Protein AF-K1ZHM3-F1 (afdb_monomer_lite)

Sequence (230 aa):
MSERCNAAKKLFGLLQALSQEYNALHQASPEITLITHSHGGNVVLHMADHSIDPAPSIKRVILLACPVQERTQSYTQSPLFEKMYSLHSHHDQFQIMDQGSLQIPRTIIDTWKKNKKINISELIEALKTVSWKFGSGRHFGTQRNLIQATLDWAIPPLHKPEEVDRGLFIELALYKATHPFSYHKRGLLHTEFTTPSFFEQIPSIIQSLDEKWAITGRISHCITLSIAGS

Foldseek 3Di:
DDPLLVLLLVVQVVLVVVQVVCCVVPVDGDAAEAEDAECRVSSVLSVLVVDDPVGRQHAEYEYAQYAFEPVSLCSCQRPSHQAYEAEHAPLAPSSQQPHPDNDLPVVQVVCCVVPVDHPLVVSLVSVVVDPRPPDDTRDRDQDLRYAYAHEKAQAPAPQDPVLDDPVNVSSVSVSCSVCVPPPGIGGDYRSNCVGPQNVVCVVVVVVVSVVVCVVVVSPDDYHYDHDYHD

pLDDT: mean 82.31, std 14.59, range [40.59, 98.31]

Structure (mmCIF, N/CA/C/O backbone):
data_AF-K1ZHM3-F1
#
_entry.id   AF-K1ZHM3-F1
#
loop_
_atom_site.group_PDB
_atom_site.id
_atom_site.type_symbol
_atom_site.label_atom_id
_atom_site.label_alt_id
_atom_site.label_comp_id
_atom_site.label_asym_id
_atom_site.label_entity_id
_atom_site.label_seq_id
_atom_site.pdbx_PDB_ins_code
_atom_site.Cartn_x
_atom_site.Cartn_y
_atom_site.Cartn_z
_atom_site.occupancy
_atom_site.B_iso_or_equiv
_atom_site.auth_seq_id
_atom_site.auth_comp_id
_atom_site.auth_asym_id
_atom_site.auth_atom_id
_atom_site.pdbx_PDB_model_num
ATOM 1 N N . MET A 1 1 ? 20.144 1.002 14.419 1.00 57.69 1 MET A N 1
ATOM 2 C CA . MET A 1 1 ? 18.702 1.100 14.097 1.00 57.69 1 MET A CA 1
ATOM 3 C C . MET A 1 1 ? 18.569 1.724 12.712 1.00 57.69 1 MET A C 1
ATOM 5 O O . MET A 1 1 ? 19.168 2.766 12.491 1.00 57.69 1 MET A O 1
ATOM 9 N N . SER A 1 2 ? 17.916 1.058 11.751 1.00 85.50 2 SER A N 1
ATOM 10 C CA . SER A 1 2 ? 17.810 1.550 10.360 1.00 85.50 2 SER A CA 1
ATOM 11 C C . SER A 1 2 ? 16.957 2.823 10.265 1.00 85.50 2 SER A C 1
ATOM 13 O O . SER A 1 2 ? 15.988 2.932 11.013 1.00 85.50 2 SER A O 1
ATOM 15 N N . GLU A 1 3 ? 17.213 3.711 9.296 1.00 88.81 3 GLU A N 1
ATOM 16 C CA . GLU A 1 3 ? 16.401 4.924 9.050 1.00 88.81 3 GLU A CA 1
ATOM 17 C C . GLU A 1 3 ? 14.892 4.636 8.973 1.00 88.81 3 GLU A C 1
ATOM 19 O O . GLU A 1 3 ? 14.098 5.343 9.588 1.00 88.81 3 GLU A O 1
ATOM 24 N N . ARG A 1 4 ? 14.498 3.528 8.324 1.00 89.00 4 ARG A N 1
ATOM 25 C CA . ARG A 1 4 ? 13.095 3.073 8.232 1.00 89.00 4 ARG A CA 1
ATOM 26 C C . ARG A 1 4 ? 12.446 2.819 9.600 1.00 89.00 4 ARG A C 1
ATOM 28 O O . ARG A 1 4 ? 11.279 3.126 9.788 1.00 89.00 4 ARG A O 1
ATOM 35 N N . CYS A 1 5 ? 13.209 2.307 10.565 1.00 91.88 5 CYS A N 1
ATOM 36 C CA . CYS A 1 5 ? 12.733 2.033 11.925 1.00 91.88 5 CYS A CA 1
ATOM 37 C C . CYS A 1 5 ? 12.574 3.337 12.725 1.00 91.88 5 CYS A C 1
ATOM 39 O O . CYS A 1 5 ? 11.566 3.538 13.394 1.00 91.88 5 CYS A O 1
ATOM 41 N N . ASN A 1 6 ? 13.498 4.292 12.568 1.00 94.12 6 ASN A N 1
ATOM 42 C CA . ASN A 1 6 ? 13.341 5.624 13.164 1.00 94.12 6 ASN A CA 1
ATOM 43 C C . ASN A 1 6 ? 12.129 6.371 12.580 1.00 94.12 6 ASN A C 1
ATOM 45 O O . ASN A 1 6 ? 11.370 6.992 13.325 1.00 94.12 6 ASN A O 1
ATOM 49 N N . ALA A 1 7 ? 11.925 6.284 11.261 1.00 95.44 7 ALA A N 1
ATOM 50 C CA . ALA A 1 7 ? 10.751 6.840 10.595 1.00 95.44 7 ALA A CA 1
ATOM 51 C C . ALA A 1 7 ? 9.454 6.187 11.098 1.00 95.44 7 ALA A C 1
ATOM 53 O O . ALA A 1 7 ? 8.492 6.898 11.373 1.00 95.44 7 ALA A O 1
ATOM 54 N N . ALA A 1 8 ? 9.455 4.866 11.299 1.00 96.38 8 ALA A N 1
ATOM 55 C CA . ALA A 1 8 ? 8.315 4.125 11.830 1.00 96.38 8 ALA A CA 1
ATOM 56 C C . ALA A 1 8 ? 7.962 4.560 13.256 1.00 96.38 8 ALA A C 1
ATOM 58 O O . ALA A 1 8 ? 6.808 4.874 13.533 1.00 96.38 8 ALA A O 1
ATOM 59 N N . LYS A 1 9 ? 8.963 4.669 14.141 1.00 96.12 9 LYS A N 1
ATOM 60 C CA . LYS A 1 9 ? 8.779 5.176 15.508 1.00 96.12 9 LYS A CA 1
ATOM 61 C C . LYS A 1 9 ? 8.173 6.580 15.512 1.00 96.12 9 LYS A C 1
ATOM 63 O O . LYS A 1 9 ? 7.250 6.852 16.276 1.00 96.12 9 LYS A O 1
ATOM 68 N N . LYS A 1 10 ? 8.679 7.468 14.649 1.00 96.62 10 LYS A N 1
ATOM 69 C CA . LYS A 1 10 ? 8.160 8.835 14.515 1.00 96.62 10 LYS A CA 1
ATOM 70 C C . LYS A 1 10 ? 6.715 8.839 14.008 1.00 96.62 10 LYS A C 1
ATOM 72 O O . LYS A 1 10 ? 5.883 9.523 14.592 1.00 96.62 10 LYS A O 1
ATOM 77 N N . LEU A 1 11 ? 6.419 8.076 12.955 1.00 96.44 11 LEU A N 1
ATOM 78 C CA . LEU A 1 11 ? 5.074 7.966 12.387 1.00 96.44 11 LEU A CA 1
ATOM 79 C C . LEU A 1 11 ? 4.074 7.427 13.417 1.00 96.44 11 LEU A C 1
ATOM 81 O O . LEU A 1 11 ? 3.004 8.004 13.576 1.00 96.44 11 LEU A O 1
ATOM 85 N N . PHE A 1 12 ? 4.446 6.379 14.156 1.00 96.81 12 PHE A N 1
ATOM 86 C CA . PHE A 1 12 ? 3.613 5.810 15.215 1.00 96.81 12 PHE A CA 1
ATOM 87 C C . PHE A 1 12 ? 3.281 6.841 16.300 1.00 96.81 12 PHE A C 1
ATOM 89 O O . PHE A 1 12 ? 2.111 7.024 16.624 1.00 96.81 12 PHE A O 1
ATOM 96 N N . GLY A 1 13 ? 4.284 7.568 16.808 1.00 95.50 13 GLY A N 1
ATOM 97 C CA . GLY A 1 13 ? 4.062 8.607 17.820 1.00 95.50 13 GLY A CA 1
ATOM 98 C C . GLY A 1 13 ? 3.152 9.740 17.330 1.00 95.50 13 GLY A C 1
ATOM 99 O O . GLY A 1 13 ? 2.278 10.187 18.067 1.00 95.50 13 GLY A O 1
ATOM 100 N N . LEU A 1 14 ? 3.307 10.166 16.071 1.00 96.06 14 LEU A N 1
ATOM 101 C CA . LEU A 1 14 ? 2.440 11.185 15.469 1.00 96.06 14 LEU A CA 1
ATOM 102 C C . LEU A 1 14 ? 0.995 10.694 15.306 1.00 96.06 14 LEU A C 1
ATOM 104 O O . LEU A 1 14 ? 0.068 11.437 15.610 1.00 96.06 14 LEU A O 1
ATOM 108 N N . LEU A 1 15 ? 0.793 9.448 14.867 1.00 96.44 15 LEU A N 1
ATOM 109 C CA . LEU A 1 15 ? -0.545 8.861 14.738 1.00 96.44 15 LEU A CA 1
ATOM 110 C C . LEU A 1 15 ? -1.228 8.688 16.094 1.00 96.44 15 LEU A C 1
ATOM 112 O O . LEU A 1 15 ? -2.429 8.927 16.205 1.00 96.44 15 LEU A O 1
ATOM 116 N N . GLN A 1 16 ? -0.476 8.301 17.124 1.00 95.19 16 GLN A N 1
ATOM 117 C CA . GLN A 1 16 ? -0.996 8.192 18.482 1.00 95.19 16 GLN A CA 1
ATOM 118 C C . GLN A 1 16 ? -1.451 9.561 19.005 1.00 95.19 16 GLN A C 1
ATOM 120 O O . GLN A 1 16 ? -2.584 9.680 19.467 1.00 95.19 16 GLN A O 1
ATOM 125 N N . ALA A 1 17 ? -0.616 10.596 18.859 1.00 95.31 17 ALA A N 1
ATOM 126 C CA . ALA A 1 17 ? -0.963 11.960 19.256 1.00 95.31 17 ALA A CA 1
ATOM 127 C C . ALA A 1 17 ? -2.208 12.474 18.511 1.00 95.31 17 ALA A C 1
ATOM 129 O O . ALA A 1 17 ? -3.149 12.953 19.139 1.00 95.31 17 ALA A O 1
ATOM 130 N N . LEU A 1 18 ? -2.261 12.287 17.187 1.00 95.75 18 LEU A N 1
ATOM 131 C CA . LEU A 1 18 ? -3.409 12.683 16.369 1.00 95.75 18 LEU A CA 1
ATOM 132 C C . LEU A 1 18 ? -4.692 11.935 16.766 1.00 95.75 18 LEU A C 1
ATOM 134 O O . LEU A 1 18 ? -5.770 12.522 16.805 1.00 95.75 18 LEU A O 1
ATOM 138 N N . SER A 1 19 ? -4.588 10.643 17.092 1.00 95.56 19 SER A N 1
ATOM 139 C CA . SER A 1 19 ? -5.738 9.841 17.533 1.00 95.56 19 SER A CA 1
ATOM 140 C C . SER A 1 19 ? -6.292 10.326 18.869 1.00 95.56 19 SER A C 1
ATOM 142 O O . SER A 1 19 ? -7.507 10.362 19.057 1.00 95.56 19 SER A O 1
ATOM 144 N N . GLN A 1 20 ? -5.407 10.709 19.793 1.00 94.81 20 GLN A N 1
ATOM 145 C CA . GLN A 1 20 ? -5.787 11.266 21.090 1.00 94.81 20 GLN A CA 1
ATOM 146 C C . GLN A 1 20 ? -6.477 12.623 20.933 1.00 94.81 20 GLN A C 1
ATOM 148 O O . GLN A 1 20 ? -7.517 12.845 21.550 1.00 94.81 20 GLN A O 1
ATOM 153 N N . GLU A 1 21 ? -5.940 13.498 20.079 1.00 96.06 21 GLU A N 1
ATOM 154 C CA . GLU A 1 21 ? -6.543 14.796 19.763 1.00 96.06 21 GLU A CA 1
ATOM 155 C C . GLU A 1 21 ? -7.940 14.630 19.149 1.00 96.06 21 GLU A C 1
ATOM 157 O O . GLU A 1 21 ? -8.905 15.231 19.624 1.00 96.06 21 GLU A O 1
ATOM 162 N N . TYR A 1 22 ? -8.073 13.744 18.157 1.00 96.56 22 TYR A N 1
ATOM 163 C CA . TYR A 1 22 ? -9.358 13.435 17.532 1.00 96.56 22 TYR A CA 1
ATOM 164 C C . TYR A 1 22 ? -10.377 12.913 18.554 1.00 96.56 22 TYR A C 1
ATOM 166 O O . TYR A 1 22 ? -11.518 13.374 18.587 1.00 96.56 22 TYR A O 1
ATOM 174 N N . ASN A 1 23 ? -9.963 11.992 19.431 1.00 95.62 23 ASN A N 1
ATOM 175 C CA . ASN A 1 23 ? -10.836 11.445 20.466 1.00 95.62 23 ASN A CA 1
ATOM 176 C C . ASN A 1 23 ? -11.262 12.503 21.492 1.00 95.62 23 ASN A C 1
ATOM 178 O O . ASN A 1 23 ? -12.417 12.511 21.906 1.00 95.62 23 ASN A O 1
ATOM 182 N N . ALA A 1 24 ? -10.373 13.421 21.876 1.00 96.44 24 ALA A N 1
ATOM 183 C CA . ALA A 1 24 ? -10.725 14.519 22.773 1.00 96.44 24 ALA A CA 1
ATOM 184 C C . ALA A 1 24 ? -11.782 15.451 22.152 1.00 96.44 24 ALA A C 1
ATOM 186 O O . ALA A 1 24 ? -12.713 15.871 22.842 1.00 96.44 24 ALA A O 1
ATOM 187 N N . LEU A 1 25 ? -11.663 15.735 20.849 1.00 97.81 25 LEU A N 1
ATOM 188 C CA . LEU A 1 25 ? -12.563 16.636 20.129 1.00 97.81 25 LEU A CA 1
ATOM 189 C C . LEU A 1 25 ? -13.923 16.000 19.808 1.00 97.81 25 LEU A C 1
ATOM 191 O O . LEU A 1 25 ? -14.956 16.656 19.932 1.00 97.81 25 LEU A O 1
ATOM 195 N N . HIS A 1 26 ? -13.930 14.733 19.395 1.00 97.06 26 HIS A N 1
ATOM 196 C CA . HIS A 1 26 ? -15.121 14.061 18.867 1.00 97.06 26 HIS A CA 1
ATOM 197 C C . HIS A 1 26 ? -15.723 13.011 19.808 1.00 97.06 26 HIS A C 1
ATOM 199 O O . HIS A 1 26 ? -16.776 12.464 19.491 1.00 97.06 26 HIS A O 1
ATOM 205 N N . GLN A 1 27 ? -15.081 12.724 20.948 1.00 96.88 27 GLN A N 1
ATOM 206 C CA . GLN A 1 27 ? -15.477 11.664 21.892 1.00 96.88 27 GLN A CA 1
ATOM 207 C C . GLN A 1 27 ? -15.608 10.285 21.216 1.00 96.88 27 GLN A C 1
ATOM 209 O O . GLN A 1 27 ? -16.422 9.450 21.609 1.00 96.88 27 GLN A O 1
ATOM 214 N N . ALA A 1 28 ? -14.811 10.061 20.170 1.00 94.38 28 ALA A N 1
ATOM 215 C CA . ALA A 1 28 ? -14.789 8.841 19.380 1.00 94.38 28 ALA A CA 1
ATOM 216 C C . ALA A 1 28 ? -13.364 8.542 18.906 1.00 94.38 28 ALA A C 1
ATOM 218 O O . ALA A 1 28 ? -12.627 9.443 18.505 1.00 94.38 28 ALA A O 1
ATOM 219 N N . SER A 1 29 ? -12.980 7.266 18.909 1.00 92.06 29 SER A N 1
ATOM 220 C CA . SER A 1 29 ? -11.693 6.834 18.357 1.00 92.06 29 SER A CA 1
ATOM 221 C C . SER A 1 29 ? -11.748 6.803 16.825 1.00 92.06 29 SER A C 1
ATOM 223 O O . SER A 1 29 ? -12.711 6.265 16.276 1.00 92.06 29 SER A O 1
ATOM 225 N N . PRO A 1 30 ? -10.743 7.347 16.116 1.00 95.38 30 PRO A N 1
ATOM 226 C CA . PRO A 1 30 ? -10.750 7.348 14.658 1.00 95.38 30 PRO A CA 1
ATOM 227 C C . PRO A 1 30 ? -10.463 5.950 14.094 1.00 95.38 30 PRO A C 1
ATOM 229 O O . PRO A 1 30 ? -9.585 5.239 14.584 1.00 95.38 30 PRO A O 1
ATOM 232 N N . GLU A 1 31 ? -11.143 5.582 13.006 1.00 93.94 31 GLU A N 1
ATOM 233 C CA . GLU A 1 31 ? -10.778 4.412 12.202 1.00 93.94 31 GLU A CA 1
ATOM 234 C C . GLU A 1 31 ? -9.701 4.792 11.177 1.00 93.94 31 GLU A C 1
ATOM 236 O O . GLU A 1 31 ? -9.982 5.414 10.150 1.00 93.94 31 GLU A O 1
ATOM 241 N N . ILE A 1 32 ? -8.447 4.418 11.434 1.00 96.88 32 ILE A N 1
ATOM 242 C CA . ILE A 1 32 ? -7.331 4.839 10.580 1.00 96.88 32 ILE A CA 1
ATOM 243 C C . ILE A 1 32 ? -7.146 3.866 9.411 1.00 96.88 32 ILE A C 1
ATOM 245 O O . ILE A 1 32 ? -6.990 2.658 9.596 1.00 96.88 32 ILE A O 1
ATOM 249 N N . THR A 1 33 ? -7.103 4.410 8.193 1.00 97.69 33 THR A N 1
ATOM 250 C CA . THR A 1 33 ? -6.626 3.704 6.995 1.00 97.69 33 THR A CA 1
ATOM 251 C C . THR A 1 33 ? -5.286 4.289 6.568 1.00 97.69 33 THR A C 1
ATOM 253 O O . THR A 1 33 ? -5.203 5.467 6.231 1.00 97.69 33 THR A O 1
ATOM 256 N N . LEU A 1 34 ? -4.238 3.467 6.563 1.00 97.88 34 LEU A N 1
ATOM 257 C CA . LEU A 1 34 ? -2.929 3.847 6.040 1.00 97.88 34 LEU A CA 1
ATOM 258 C C . LEU A 1 34 ? -2.801 3.386 4.593 1.00 97.88 34 LEU A C 1
ATOM 260 O O . LEU A 1 34 ? -2.984 2.207 4.300 1.00 97.88 34 LEU A O 1
ATOM 264 N N . ILE A 1 35 ? -2.438 4.301 3.700 1.00 97.75 35 ILE A N 1
ATOM 265 C CA . ILE A 1 35 ? -2.081 3.987 2.316 1.00 97.75 35 ILE A CA 1
ATOM 266 C C . ILE A 1 35 ? -0.614 4.330 2.141 1.00 97.75 35 ILE A C 1
ATOM 268 O O . ILE A 1 35 ? -0.155 5.392 2.560 1.00 97.75 35 ILE A O 1
ATOM 272 N N . THR A 1 36 ? 0.143 3.410 1.568 1.00 96.88 36 THR A N 1
ATOM 273 C CA . THR A 1 36 ? 1.582 3.574 1.439 1.00 96.88 36 THR A CA 1
ATOM 274 C C . THR A 1 36 ? 2.081 2.943 0.160 1.00 96.88 36 THR A C 1
ATOM 276 O O . THR A 1 36 ? 1.504 1.975 -0.329 1.00 96.88 36 THR A O 1
ATOM 279 N N . HIS A 1 37 ? 3.153 3.504 -0.383 1.00 95.44 37 HIS A N 1
ATOM 280 C CA . HIS A 1 37 ? 3.726 3.090 -1.651 1.00 95.44 37 HIS A CA 1
ATOM 281 C C . HIS A 1 37 ? 5.194 2.711 -1.481 1.00 95.44 37 HIS A C 1
ATOM 283 O O . HIS A 1 37 ? 5.917 3.331 -0.691 1.00 95.44 37 HIS A O 1
ATOM 289 N N . SER A 1 38 ? 5.636 1.691 -2.220 1.00 91.81 38 SER A N 1
ATOM 290 C CA . SER A 1 38 ? 7.049 1.316 -2.308 1.00 91.81 38 SER A CA 1
ATOM 291 C C . SER A 1 38 ? 7.673 1.080 -0.920 1.00 91.81 38 SER A C 1
ATOM 293 O O . SER A 1 38 ? 7.099 0.386 -0.076 1.00 91.81 38 SER A O 1
ATOM 295 N N . HIS A 1 39 ? 8.840 1.662 -0.629 1.00 90.06 39 HIS A N 1
ATOM 296 C CA . HIS A 1 39 ? 9.511 1.525 0.669 1.00 90.06 39 HIS A CA 1
ATOM 297 C C . HIS A 1 39 ? 8.717 2.076 1.859 1.00 90.06 39 HIS A C 1
ATOM 299 O O . HIS A 1 39 ? 9.010 1.695 2.996 1.00 90.06 39 HIS A O 1
ATOM 305 N N . GLY A 1 40 ? 7.733 2.952 1.627 1.00 93.56 40 GLY A N 1
ATOM 306 C CA . GLY A 1 40 ? 6.861 3.455 2.684 1.00 93.56 40 GLY A CA 1
ATOM 307 C C . GLY A 1 40 ? 6.141 2.319 3.413 1.00 93.56 40 GLY A C 1
ATOM 308 O O . GLY A 1 40 ? 5.967 2.385 4.630 1.00 93.56 40 GLY A O 1
ATOM 309 N N . GLY A 1 41 ? 5.825 1.225 2.711 1.00 95.12 41 GLY A N 1
ATOM 310 C CA . GLY A 1 41 ? 5.192 0.065 3.329 1.00 95.12 41 GLY A CA 1
ATOM 311 C C . GLY A 1 41 ? 6.064 -0.598 4.383 1.00 95.12 41 GLY A C 1
ATOM 312 O O . GLY A 1 41 ? 5.567 -0.968 5.441 1.00 95.12 41 GLY A O 1
ATOM 313 N N . ASN A 1 42 ? 7.382 -0.633 4.183 1.00 93.50 42 ASN A N 1
ATOM 314 C CA . ASN A 1 42 ? 8.298 -1.137 5.205 1.00 93.50 42 ASN A CA 1
ATOM 315 C C . ASN A 1 42 ? 8.375 -0.208 6.427 1.00 93.50 42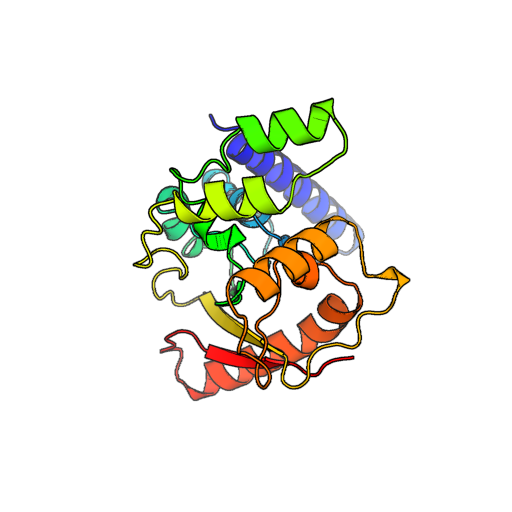 ASN A C 1
ATOM 317 O O . ASN A 1 42 ? 8.556 -0.693 7.540 1.00 93.50 42 ASN A O 1
ATOM 321 N N . VAL A 1 43 ? 8.196 1.107 6.255 1.00 95.69 43 VAL A N 1
ATOM 322 C CA . VAL A 1 43 ? 8.073 2.043 7.389 1.00 95.69 43 VAL A CA 1
ATOM 323 C C . VAL A 1 43 ? 6.810 1.739 8.194 1.00 95.69 43 VAL A C 1
ATOM 325 O O . VAL A 1 43 ? 6.888 1.636 9.414 1.00 95.69 43 VAL A O 1
ATOM 328 N N . VAL A 1 44 ? 5.670 1.535 7.525 1.00 97.38 44 VAL A N 1
ATOM 329 C CA . VAL A 1 44 ? 4.412 1.171 8.195 1.00 97.38 44 VAL A CA 1
ATOM 330 C C . VAL A 1 44 ? 4.547 -0.166 8.920 1.00 97.38 44 VAL A C 1
ATOM 332 O O . VAL A 1 44 ? 4.231 -0.240 10.099 1.00 97.38 44 VAL A O 1
ATOM 335 N N . LEU A 1 45 ? 5.088 -1.199 8.269 1.00 96.38 45 LEU A N 1
ATOM 336 C CA . LEU A 1 45 ? 5.284 -2.515 8.887 1.00 96.38 45 LEU A CA 1
ATOM 337 C C . LEU A 1 45 ? 6.162 -2.439 10.146 1.00 96.38 45 LEU A C 1
ATOM 339 O O . LEU A 1 45 ? 5.836 -3.060 11.153 1.00 96.38 45 LEU A O 1
ATOM 343 N N . HIS A 1 46 ? 7.216 -1.617 10.140 1.00 96.31 46 HIS A N 1
ATOM 344 C CA . HIS A 1 46 ? 8.061 -1.395 11.319 1.00 96.31 46 HIS A CA 1
ATOM 345 C C . HIS A 1 46 ? 7.363 -0.698 12.490 1.00 96.31 46 HIS A C 1
ATOM 347 O O . HIS A 1 46 ? 7.896 -0.711 13.596 1.00 96.31 46 HIS A O 1
ATOM 353 N N . MET A 1 47 ? 6.178 -0.110 12.306 1.00 96.50 47 MET A N 1
ATOM 354 C CA . MET A 1 47 ? 5.412 0.414 13.441 1.00 96.50 47 MET A CA 1
ATOM 355 C C . MET A 1 47 ? 5.012 -0.700 14.417 1.00 96.50 47 MET A C 1
ATOM 357 O O . MET A 1 47 ? 4.840 -0.424 15.601 1.00 96.50 47 MET A O 1
ATOM 361 N N . ALA A 1 48 ? 4.924 -1.952 13.950 1.00 95.19 48 ALA A N 1
ATOM 362 C CA . ALA A 1 48 ? 4.664 -3.109 14.801 1.00 95.19 48 ALA A CA 1
ATOM 363 C C . ALA A 1 48 ? 5.739 -3.317 15.886 1.00 95.19 48 ALA A C 1
ATOM 365 O O . ALA A 1 48 ? 5.405 -3.776 16.970 1.00 95.19 48 ALA A O 1
ATOM 366 N N . ASP A 1 49 ? 6.997 -2.921 15.647 1.00 94.25 49 ASP A N 1
ATOM 367 C CA . ASP A 1 49 ? 8.072 -2.978 16.659 1.00 94.25 49 ASP A CA 1
ATOM 368 C C . ASP A 1 49 ? 7.894 -1.935 17.781 1.00 94.25 49 ASP A C 1
ATOM 370 O O . ASP A 1 49 ? 8.634 -1.919 18.767 1.00 94.25 49 ASP A O 1
ATOM 374 N N . HIS A 1 50 ? 6.968 -0.995 17.599 1.00 92.19 50 HIS A N 1
ATOM 375 C CA . HIS A 1 50 ? 6.781 0.169 18.459 1.00 92.19 50 HIS A CA 1
ATOM 376 C C . HIS A 1 50 ? 5.363 0.269 19.019 1.00 92.19 50 HIS A C 1
ATOM 378 O O . HIS A 1 50 ? 5.045 1.270 19.660 1.00 92.19 50 HIS A O 1
ATOM 384 N N . SER A 1 51 ? 4.519 -0.743 18.797 1.00 84.69 51 SER A N 1
ATOM 385 C CA . SER A 1 51 ? 3.168 -0.766 19.345 1.00 84.69 51 SER A CA 1
ATOM 386 C C . SER A 1 51 ? 3.226 -0.821 20.871 1.00 84.69 51 SER A C 1
ATOM 388 O O . SER A 1 51 ? 3.611 -1.837 21.450 1.00 84.69 51 SER A O 1
ATOM 390 N N . ILE A 1 52 ? 2.842 0.283 21.505 1.00 86.50 52 ILE A N 1
ATOM 391 C CA . ILE A 1 52 ? 2.625 0.401 22.948 1.00 86.50 52 ILE A CA 1
ATOM 392 C C . ILE A 1 52 ? 1.137 0.627 23.211 1.00 86.50 52 ILE A C 1
ATOM 394 O O . ILE A 1 52 ? 0.461 1.257 22.399 1.00 86.50 52 ILE A O 1
ATOM 398 N N . ASP A 1 53 ? 0.635 0.113 24.328 1.00 82.06 53 ASP A N 1
ATOM 399 C CA . ASP A 1 53 ? -0.755 0.285 24.764 1.00 82.06 53 ASP A CA 1
ATOM 400 C C . ASP A 1 53 ? -0.923 1.655 25.467 1.00 82.06 53 ASP A C 1
ATOM 402 O O . ASP A 1 53 ? -0.102 1.972 26.336 1.00 82.06 53 ASP A O 1
ATOM 406 N N . PRO A 1 54 ? -1.919 2.499 25.114 1.00 81.88 54 PRO A N 1
ATOM 407 C CA . PRO A 1 54 ? -2.910 2.330 24.046 1.00 81.88 54 PRO A CA 1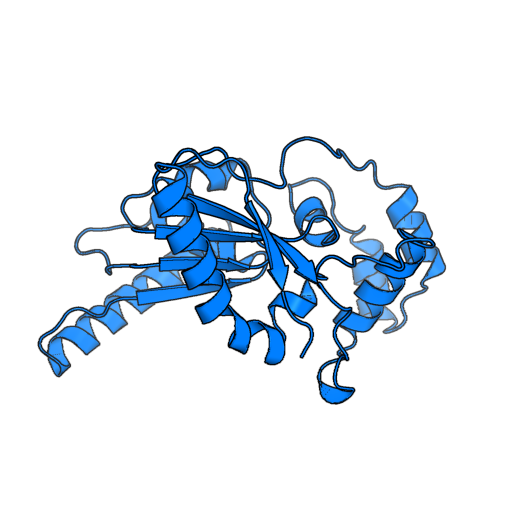
ATOM 408 C C . PRO A 1 54 ? -2.360 2.634 22.654 1.00 81.88 54 PRO A C 1
ATOM 410 O O . PRO A 1 54 ? -1.882 3.738 22.374 1.00 81.88 54 PRO A O 1
ATOM 413 N N . ALA A 1 55 ? -2.485 1.656 21.757 1.00 86.31 55 ALA A N 1
ATOM 414 C CA . ALA A 1 55 ? -2.107 1.804 20.359 1.00 86.31 55 ALA A CA 1
ATOM 415 C C . ALA A 1 55 ? -3.246 2.460 19.556 1.00 86.31 55 ALA A C 1
ATOM 417 O O . ALA A 1 55 ? -4.420 2.205 19.838 1.00 86.31 55 ALA A O 1
ATOM 418 N N . PRO A 1 56 ? -2.935 3.277 18.533 1.00 90.06 56 PRO A N 1
ATOM 419 C CA . PRO A 1 56 ? -3.954 3.757 17.608 1.00 90.06 56 PRO A CA 1
ATOM 420 C C . PRO A 1 56 ? -4.599 2.577 16.862 1.00 90.06 56 PRO A C 1
ATOM 422 O O . PRO A 1 56 ? -3.906 1.648 16.443 1.00 90.06 56 PRO A O 1
ATOM 425 N N . SER A 1 57 ? -5.920 2.625 16.670 1.00 89.50 57 SER A N 1
ATOM 426 C CA . SER A 1 57 ? -6.653 1.593 15.929 1.00 89.50 57 SER A CA 1
ATOM 427 C C . SER A 1 57 ? -6.437 1.757 14.422 1.00 89.50 57 SER A C 1
ATOM 429 O O . SER A 1 57 ? -7.014 2.642 13.782 1.00 89.50 57 SER A O 1
ATOM 431 N N . ILE A 1 58 ? -5.575 0.919 13.839 1.00 96.88 58 ILE A N 1
ATOM 432 C CA . ILE A 1 58 ? -5.325 0.903 12.393 1.00 96.88 58 ILE A CA 1
ATOM 433 C C . ILE A 1 58 ? -6.220 -0.157 11.758 1.00 96.88 58 ILE A C 1
ATOM 435 O O . ILE A 1 58 ? -5.893 -1.345 11.690 1.00 96.88 58 ILE A O 1
ATOM 439 N N . LYS A 1 59 ? -7.365 0.312 11.261 1.00 97.56 59 LYS A N 1
ATOM 440 C CA . LYS A 1 59 ? -8.401 -0.516 10.645 1.00 97.56 59 LYS A CA 1
ATOM 441 C C . LYS A 1 59 ? -7.908 -1.186 9.369 1.00 97.56 59 LYS A C 1
ATOM 443 O O . LYS A 1 59 ? -8.211 -2.351 9.116 1.00 97.56 59 LYS A O 1
ATOM 448 N N . ARG A 1 60 ? -7.178 -0.440 8.531 1.00 98.00 60 ARG A N 1
ATOM 449 C CA . ARG A 1 60 ? -6.700 -0.924 7.228 1.00 98.00 60 ARG A CA 1
ATOM 450 C C . ARG A 1 60 ? -5.302 -0.414 6.915 1.00 98.00 60 ARG A C 1
ATOM 452 O O . ARG A 1 60 ? -5.003 0.759 7.123 1.00 98.00 60 ARG A O 1
ATOM 459 N N . VAL A 1 61 ? -4.484 -1.274 6.320 1.00 98.31 61 VAL A N 1
ATOM 460 C CA . VAL A 1 61 ? -3.232 -0.892 5.657 1.00 98.31 61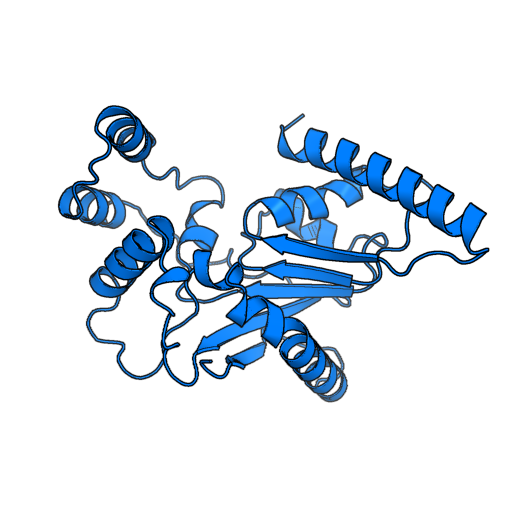 VAL A CA 1
ATOM 461 C C . VAL A 1 61 ? -3.295 -1.319 4.196 1.00 98.31 61 VAL A C 1
ATOM 463 O O . VAL A 1 61 ? -3.518 -2.490 3.904 1.00 98.31 61 VAL A O 1
ATOM 466 N N . ILE A 1 62 ? -3.078 -0.385 3.277 1.00 98.31 62 ILE A N 1
ATOM 467 C CA . ILE A 1 62 ? -3.048 -0.624 1.834 1.00 98.31 62 ILE A CA 1
ATOM 468 C C . ILE A 1 62 ? -1.614 -0.397 1.352 1.00 98.31 62 ILE A C 1
ATOM 470 O O . ILE A 1 62 ? -1.140 0.736 1.262 1.00 98.31 62 ILE A O 1
ATOM 474 N N . LEU A 1 63 ? -0.914 -1.497 1.084 1.00 97.38 63 LEU A N 1
ATOM 475 C CA . LEU A 1 63 ? 0.451 -1.532 0.574 1.00 97.38 63 LEU A CA 1
ATOM 476 C C . LEU A 1 63 ? 0.412 -1.543 -0.958 1.00 97.38 63 LEU A C 1
ATOM 478 O O . LEU A 1 63 ? 0.070 -2.558 -1.563 1.00 97.38 63 LEU A O 1
ATOM 482 N N . LEU A 1 64 ? 0.782 -0.429 -1.577 1.00 96.38 64 LEU A N 1
ATOM 483 C CA . LEU A 1 64 ? 0.842 -0.259 -3.025 1.00 96.38 64 LEU A CA 1
ATOM 484 C C . LEU A 1 64 ? 2.271 -0.470 -3.507 1.00 96.38 64 LEU A C 1
ATOM 486 O O . LEU A 1 64 ? 3.180 0.230 -3.063 1.00 96.38 64 LEU A O 1
ATOM 490 N N . ALA A 1 65 ? 2.493 -1.433 -4.396 1.00 93.81 65 ALA A N 1
ATOM 491 C CA . ALA A 1 65 ? 3.816 -1.702 -4.950 1.00 93.81 65 ALA A CA 1
ATOM 492 C C . ALA A 1 65 ? 4.925 -1.834 -3.875 1.00 93.81 65 ALA A C 1
ATOM 494 O O . ALA A 1 65 ? 6.078 -1.454 -4.081 1.00 93.81 65 ALA A O 1
ATOM 495 N N . CYS A 1 66 ? 4.583 -2.335 -2.683 1.00 92.94 66 CYS A N 1
ATOM 496 C CA . CYS A 1 66 ? 5.538 -2.460 -1.586 1.00 92.94 66 CYS A CA 1
ATOM 497 C C . CYS A 1 66 ? 6.419 -3.696 -1.811 1.00 92.94 66 CYS A C 1
ATOM 499 O O . CYS A 1 66 ? 5.873 -4.783 -2.022 1.00 92.94 66 CYS A O 1
ATOM 501 N N . PRO A 1 67 ? 7.755 -3.584 -1.746 1.00 89.50 67 PRO A N 1
ATOM 502 C CA . PRO A 1 67 ? 8.623 -4.751 -1.745 1.00 89.50 67 PRO A CA 1
ATOM 503 C C . PRO A 1 67 ? 8.462 -5.503 -0.420 1.00 89.50 67 PRO A C 1
ATOM 505 O O . PRO A 1 67 ? 8.543 -4.904 0.660 1.00 89.50 67 PRO A O 1
ATOM 508 N N . VAL A 1 68 ? 8.250 -6.817 -0.495 1.00 86.69 68 VAL A N 1
ATOM 509 C CA . VAL A 1 68 ? 8.264 -7.690 0.686 1.00 86.69 68 VAL A CA 1
ATOM 510 C C . VAL A 1 68 ? 9.710 -7.835 1.137 1.00 86.69 68 VAL A C 1
ATOM 512 O O . VAL A 1 68 ? 10.592 -8.096 0.322 1.00 86.69 68 VAL A O 1
ATOM 515 N N . GLN A 1 69 ? 9.985 -7.664 2.423 1.00 85.50 69 GLN A N 1
ATOM 516 C CA . GLN A 1 69 ? 11.309 -7.927 2.979 1.00 85.50 69 GLN A CA 1
ATOM 517 C C . GLN A 1 69 ? 11.175 -9.060 3.985 1.00 85.50 69 GLN A C 1
ATOM 519 O O . GLN A 1 69 ? 10.267 -9.044 4.811 1.00 85.50 69 GLN A O 1
ATOM 524 N N . GLU A 1 70 ? 12.089 -10.029 3.938 1.00 85.19 70 GLU A N 1
ATOM 525 C CA . GLU A 1 70 ? 12.081 -11.192 4.838 1.00 85.19 70 GLU A CA 1
ATOM 526 C C . GLU A 1 70 ? 11.977 -10.762 6.312 1.00 85.19 70 GLU A C 1
ATOM 528 O O . GLU A 1 70 ? 11.169 -11.283 7.074 1.00 85.19 70 GLU A O 1
ATOM 533 N N . ARG A 1 71 ? 12.708 -9.698 6.669 1.00 86.88 71 ARG A N 1
ATOM 534 C CA . ARG A 1 71 ? 12.674 -9.044 7.985 1.00 86.88 71 ARG A CA 1
ATOM 535 C C . ARG A 1 71 ? 11.293 -8.526 8.395 1.00 86.88 71 ARG A C 1
ATOM 537 O O . ARG A 1 71 ? 10.992 -8.531 9.581 1.00 86.88 71 ARG A O 1
ATOM 544 N N . THR A 1 72 ? 10.516 -7.972 7.464 1.00 89.69 72 THR A N 1
ATOM 545 C CA . THR A 1 72 ? 9.263 -7.259 7.774 1.00 89.69 72 THR A CA 1
ATOM 546 C C . THR A 1 72 ? 8.020 -8.093 7.510 1.00 89.69 72 THR A C 1
ATOM 548 O O . THR A 1 72 ? 6.924 -7.711 7.917 1.00 89.69 72 THR A O 1
ATOM 551 N N . GLN A 1 73 ? 8.176 -9.248 6.866 1.00 90.94 73 GLN A N 1
ATOM 552 C CA . GLN A 1 73 ? 7.078 -10.133 6.512 1.00 90.94 73 GLN A CA 1
ATOM 553 C C . GLN A 1 73 ? 6.263 -10.569 7.735 1.00 90.94 73 GLN A C 1
ATOM 555 O O . GLN A 1 73 ? 5.034 -10.579 7.665 1.00 90.94 73 GLN A O 1
ATOM 560 N N . SER A 1 74 ? 6.912 -10.884 8.859 1.00 93.69 74 SER A N 1
ATOM 561 C CA . SER A 1 74 ? 6.228 -11.287 10.096 1.00 93.69 74 SER A CA 1
ATOM 562 C C . SER A 1 74 ? 5.375 -10.169 10.704 1.00 93.69 74 SER A C 1
ATOM 564 O O . SER A 1 74 ? 4.358 -10.460 11.327 1.00 93.69 74 SER A O 1
ATOM 566 N N . TYR A 1 75 ? 5.699 -8.892 10.465 1.00 95.25 75 TYR A N 1
ATOM 567 C CA . TYR A 1 75 ? 4.915 -7.768 10.992 1.00 95.25 75 TYR A CA 1
ATOM 568 C C . TYR A 1 75 ? 3.513 -7.667 10.401 1.00 95.25 75 TYR A C 1
ATOM 570 O O . TYR A 1 75 ? 2.648 -7.040 11.006 1.00 95.25 75 TYR A O 1
ATOM 578 N N . THR A 1 76 ? 3.250 -8.326 9.270 1.00 94.44 76 THR A N 1
ATOM 579 C CA . THR A 1 76 ? 1.886 -8.434 8.732 1.00 94.44 76 THR A CA 1
ATOM 580 C C . THR A 1 76 ? 0.928 -9.163 9.680 1.00 94.44 76 THR A C 1
ATOM 582 O O . THR A 1 76 ? -0.277 -8.955 9.599 1.00 94.44 76 THR A O 1
ATOM 585 N N . GLN A 1 77 ? 1.448 -9.965 10.616 1.00 94.19 77 GLN A N 1
ATOM 586 C CA . GLN A 1 77 ? 0.672 -10.657 11.652 1.00 94.19 77 GLN A CA 1
ATOM 587 C C . GLN A 1 77 ? 0.445 -9.812 12.914 1.00 94.19 77 GLN A C 1
ATOM 589 O O . GLN A 1 77 ? -0.185 -10.288 13.858 1.00 94.19 77 GLN A O 1
ATOM 594 N N . SER A 1 78 ? 0.990 -8.593 12.975 1.00 95.00 78 SER A N 1
ATOM 595 C CA . SER A 1 78 ? 0.882 -7.751 14.163 1.00 95.00 78 SER A CA 1
ATOM 596 C C . SER A 1 78 ? -0.582 -7.402 14.461 1.00 95.00 78 SER A C 1
ATOM 598 O O . SER A 1 78 ? -1.293 -6.983 13.543 1.00 95.00 78 SER A O 1
ATOM 600 N N . PRO A 1 79 ? -1.033 -7.480 15.731 1.00 94.19 79 PRO A N 1
ATOM 601 C CA . PRO A 1 79 ? -2.381 -7.060 16.116 1.00 94.19 79 PRO A CA 1
ATOM 602 C C . PRO A 1 79 ? -2.611 -5.555 15.924 1.00 94.19 79 PRO A C 1
ATOM 604 O O . PRO A 1 79 ? -3.752 -5.108 15.965 1.00 94.19 79 PRO A O 1
ATOM 607 N N . LEU A 1 80 ? -1.544 -4.778 15.689 1.00 95.62 80 LEU A N 1
ATOM 608 C CA . LEU A 1 80 ? -1.638 -3.370 15.317 1.00 95.62 80 LEU A CA 1
ATOM 609 C C . LEU A 1 80 ? -2.427 -3.168 14.011 1.00 95.62 80 LEU A C 1
ATOM 611 O O . LEU A 1 80 ? -3.064 -2.132 13.854 1.00 95.62 80 LEU A O 1
ATOM 615 N N . PHE A 1 81 ? -2.378 -4.128 13.079 1.00 96.06 81 PHE A N 1
ATOM 616 C CA . PHE A 1 81 ? -3.028 -4.028 11.772 1.00 96.06 81 PHE A CA 1
ATOM 617 C C . PHE A 1 81 ? -4.213 -4.990 11.686 1.00 96.06 81 PHE A C 1
ATOM 619 O O . PHE A 1 81 ? -4.039 -6.196 11.490 1.00 96.06 81 PHE A O 1
ATOM 626 N N . GLU A 1 82 ? -5.435 -4.459 11.778 1.00 95.94 82 GLU A N 1
ATOM 627 C CA . GLU A 1 82 ? -6.636 -5.303 11.738 1.00 95.94 82 GLU A CA 1
ATOM 628 C C . GLU A 1 82 ? -6.790 -5.999 10.379 1.00 95.94 82 GLU A C 1
ATOM 630 O O . GLU A 1 82 ? -7.071 -7.197 10.311 1.00 95.94 82 GLU A O 1
ATOM 635 N N . LYS A 1 83 ? -6.578 -5.254 9.290 1.00 96.69 83 LYS A N 1
ATOM 636 C CA . LYS A 1 83 ? -6.671 -5.768 7.925 1.00 96.69 83 LYS A CA 1
ATOM 637 C C . LYS A 1 83 ? -5.635 -5.123 7.019 1.00 96.69 83 LYS A C 1
ATOM 639 O O . LYS A 1 83 ? -5.390 -3.919 7.077 1.00 96.69 83 LYS A O 1
ATOM 644 N N . MET A 1 84 ? -5.039 -5.922 6.149 1.00 97.31 84 MET A N 1
ATOM 645 C CA . MET A 1 84 ? -3.992 -5.497 5.236 1.00 97.31 84 MET A CA 1
ATOM 646 C C . MET A 1 84 ? -4.313 -5.912 3.806 1.00 97.31 84 MET A C 1
ATOM 648 O O . MET A 1 84 ? -4.830 -7.000 3.556 1.00 97.31 84 MET A O 1
ATOM 652 N N . TYR A 1 85 ? -3.941 -5.053 2.866 1.00 97.62 85 TYR A N 1
ATOM 653 C CA . TYR A 1 85 ? -4.021 -5.291 1.435 1.00 97.62 85 TYR A CA 1
ATOM 654 C C . TYR A 1 85 ? -2.633 -5.088 0.845 1.00 97.62 85 TYR A C 1
ATOM 656 O O . TYR A 1 85 ? -2.018 -4.048 1.066 1.00 97.62 85 TYR A O 1
ATOM 664 N N . SER A 1 86 ? -2.130 -6.065 0.099 1.00 96.38 86 SER A N 1
ATOM 665 C CA . SER A 1 86 ? -0.902 -5.926 -0.681 1.00 96.38 86 SER A CA 1
ATOM 666 C C . SER A 1 86 ? -1.244 -5.964 -2.160 1.00 96.38 86 SER A C 1
ATOM 668 O O . SER A 1 86 ? -1.540 -7.024 -2.712 1.00 96.38 86 SER A O 1
ATOM 670 N N . LEU A 1 87 ? -1.231 -4.787 -2.778 1.00 96.12 87 LEU A N 1
ATOM 671 C CA . LEU A 1 87 ? -1.521 -4.586 -4.190 1.00 96.12 87 LEU A CA 1
ATOM 672 C C . LEU A 1 87 ? -0.194 -4.449 -4.932 1.00 96.12 87 LEU A C 1
ATOM 674 O O . LEU A 1 87 ? 0.614 -3.573 -4.620 1.00 96.12 87 LEU A O 1
ATOM 678 N N . HIS A 1 88 ? 0.051 -5.328 -5.893 1.00 93.94 88 HIS A N 1
ATOM 679 C CA . HIS A 1 88 ? 1.306 -5.366 -6.637 1.00 93.94 88 HIS A CA 1
ATOM 680 C C . HIS A 1 88 ? 1.061 -5.733 -8.099 1.00 93.94 88 HIS A C 1
ATOM 682 O O . HIS A 1 88 ? -0.049 -6.085 -8.483 1.00 93.94 88 HIS A O 1
ATOM 688 N N . SER A 1 89 ? 2.102 -5.664 -8.923 1.00 91.38 89 SER A N 1
ATOM 689 C CA . SER A 1 89 ? 2.045 -6.045 -10.335 1.00 91.38 89 SER A CA 1
ATOM 690 C C . SER A 1 89 ? 3.221 -6.954 -10.664 1.00 91.38 89 SER A C 1
ATOM 692 O O . SER A 1 89 ? 4.350 -6.716 -10.235 1.00 91.38 89 SER A O 1
ATOM 694 N N . HIS A 1 90 ? 2.998 -8.004 -11.457 1.00 87.06 90 HIS A N 1
ATOM 695 C CA . HIS A 1 90 ? 4.106 -8.837 -11.943 1.00 87.06 90 HIS A CA 1
ATOM 696 C C . HIS A 1 90 ? 5.051 -8.072 -12.881 1.00 87.06 90 HIS A C 1
ATOM 698 O O . HIS A 1 90 ? 6.223 -8.438 -13.018 1.00 87.06 90 HIS A O 1
ATOM 704 N N . HIS A 1 91 ? 4.567 -6.976 -13.463 1.00 84.19 91 HIS A N 1
ATOM 705 C CA . HIS A 1 91 ? 5.327 -6.122 -14.364 1.00 84.19 91 HIS A CA 1
ATOM 706 C C . HIS A 1 91 ? 6.071 -4.995 -13.633 1.00 84.19 91 HIS A C 1
ATOM 708 O O . HIS A 1 91 ? 6.959 -4.383 -14.225 1.00 84.19 91 HIS A O 1
ATOM 714 N N . ASP A 1 92 ? 5.786 -4.772 -12.346 1.00 82.62 92 ASP A N 1
ATOM 715 C CA . ASP A 1 92 ? 6.578 -3.886 -11.496 1.00 82.62 92 ASP A CA 1
ATOM 716 C C . ASP A 1 92 ? 7.896 -4.580 -11.109 1.00 82.62 92 ASP A C 1
ATOM 718 O O . ASP A 1 92 ? 7.945 -5.499 -10.284 1.00 82.62 92 ASP A O 1
ATOM 722 N N . GLN A 1 93 ? 8.980 -4.154 -11.756 1.00 75.44 93 GLN A N 1
ATOM 723 C CA . GLN A 1 93 ? 10.324 -4.674 -11.505 1.00 75.44 93 GLN A CA 1
ATOM 724 C C . GLN A 1 93 ? 10.963 -4.049 -10.258 1.00 75.44 93 GLN A C 1
ATOM 726 O O . GLN A 1 93 ? 11.791 -4.697 -9.614 1.00 75.44 93 GLN A O 1
ATOM 731 N N . PHE A 1 94 ? 10.567 -2.832 -9.867 1.00 75.62 94 PHE A N 1
ATOM 732 C CA . PHE A 1 94 ? 11.162 -2.127 -8.727 1.00 75.62 94 PHE A CA 1
ATOM 733 C C . PHE A 1 94 ? 10.882 -2.845 -7.407 1.00 75.62 94 PHE A C 1
ATOM 735 O O . PHE A 1 94 ? 11.751 -2.885 -6.533 1.00 75.62 94 PHE A O 1
ATOM 742 N N . GLN A 1 95 ? 9.732 -3.514 -7.290 1.00 72.62 95 GLN A N 1
ATOM 743 C CA . GLN A 1 95 ? 9.418 -4.362 -6.134 1.00 72.62 95 GLN A CA 1
ATOM 744 C C . GLN A 1 95 ? 10.407 -5.513 -5.915 1.00 72.62 95 GLN A C 1
ATOM 746 O O . GLN A 1 95 ? 10.627 -5.929 -4.779 1.00 72.62 95 GLN A O 1
ATOM 751 N N . ILE A 1 96 ? 11.004 -6.041 -6.983 1.00 72.44 96 ILE A N 1
ATOM 752 C CA . ILE A 1 96 ? 11.988 -7.129 -6.891 1.00 72.44 96 ILE A CA 1
ATOM 753 C C . ILE A 1 96 ? 13.358 -6.569 -6.509 1.00 72.44 96 ILE A C 1
ATOM 755 O O . ILE A 1 96 ? 14.118 -7.195 -5.771 1.00 72.44 96 ILE A O 1
ATOM 759 N N . MET A 1 97 ? 13.686 -5.383 -7.023 1.00 66.25 97 MET A N 1
ATOM 760 C CA . MET A 1 97 ? 15.025 -4.808 -6.912 1.00 66.25 97 MET A CA 1
ATOM 761 C C . MET A 1 97 ? 15.388 -4.440 -5.461 1.0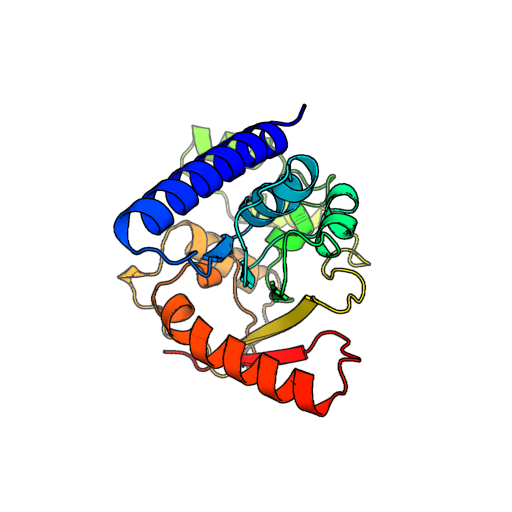0 66.25 97 MET A C 1
ATOM 763 O O . MET A 1 97 ? 16.540 -4.579 -5.058 1.00 66.25 97 MET A O 1
ATOM 767 N N . ASP A 1 98 ? 14.419 -4.061 -4.623 1.00 62.84 98 ASP A N 1
ATOM 768 C CA . ASP A 1 98 ? 14.685 -3.637 -3.235 1.00 62.84 98 ASP A CA 1
ATOM 769 C C . ASP A 1 98 ? 14.908 -4.785 -2.224 1.00 62.84 98 ASP A C 1
ATOM 771 O O . ASP A 1 98 ? 15.157 -4.539 -1.045 1.00 62.84 98 ASP A O 1
ATOM 775 N N . GLN A 1 99 ? 14.867 -6.058 -2.628 1.00 57.44 99 GLN A N 1
ATOM 776 C CA . GLN A 1 99 ? 14.927 -7.190 -1.682 1.00 57.44 99 GLN A CA 1
ATOM 777 C C . GLN A 1 99 ? 16.311 -7.484 -1.071 1.00 57.44 99 GLN A C 1
ATOM 779 O O . GLN A 1 99 ? 16.498 -8.509 -0.423 1.00 57.44 99 GLN A O 1
ATOM 784 N N . GLY A 1 100 ? 17.286 -6.582 -1.213 1.00 50.31 100 GLY A N 1
ATOM 785 C CA . GLY A 1 100 ? 18.536 -6.651 -0.444 1.00 50.31 100 GLY A CA 1
ATOM 786 C C . GLY A 1 100 ? 19.782 -7.105 -1.205 1.00 50.31 100 GLY A C 1
ATOM 787 O O . GLY A 1 100 ? 20.776 -7.462 -0.584 1.00 50.31 100 GLY A O 1
ATOM 788 N N . SER A 1 101 ? 19.787 -7.060 -2.536 1.00 40.59 101 SER A N 1
ATOM 789 C CA . SER A 1 101 ? 21.020 -7.277 -3.327 1.00 40.59 101 SER A CA 1
ATOM 790 C C . SER A 1 101 ? 21.054 -6.533 -4.659 1.00 40.59 101 SER A C 1
ATOM 792 O O . SER A 1 101 ? 22.116 -6.393 -5.261 1.00 40.59 101 SER A O 1
ATOM 794 N N . LEU A 1 102 ? 19.920 -5.980 -5.082 1.00 45.53 102 LEU A N 1
ATOM 795 C CA . LEU A 1 102 ? 19.794 -5.225 -6.310 1.00 45.53 102 LEU A CA 1
ATOM 796 C C . LEU A 1 102 ? 19.831 -3.732 -6.025 1.00 45.53 102 LEU A C 1
ATOM 798 O O . LEU A 1 102 ? 18.879 -2.986 -6.235 1.00 45.53 102 LEU A O 1
ATOM 802 N N . GLN A 1 103 ? 20.999 -3.272 -5.574 1.00 48.69 103 GLN A N 1
ATOM 803 C CA . GLN A 1 103 ? 21.346 -1.893 -5.873 1.00 48.69 103 GLN A CA 1
ATOM 804 C C . GLN A 1 103 ? 21.274 -1.805 -7.399 1.00 48.69 103 GLN A C 1
ATOM 806 O O . GLN A 1 103 ? 22.097 -2.430 -8.069 1.00 48.69 103 GLN A O 1
ATOM 811 N N . ILE A 1 104 ? 20.317 -1.052 -7.964 1.00 54.19 104 ILE A N 1
ATOM 812 C CA . ILE A 1 104 ? 20.588 -0.393 -9.250 1.00 54.19 104 ILE A CA 1
ATOM 813 C C . ILE A 1 104 ? 22.010 0.116 -9.079 1.00 54.19 104 ILE A C 1
ATOM 815 O O . ILE A 1 104 ? 22.211 0.829 -8.083 1.00 54.19 104 ILE A O 1
ATOM 819 N N . PRO A 1 105 ? 22.985 -0.329 -9.899 1.00 55.03 105 PRO A N 1
ATOM 820 C CA . PRO A 1 105 ? 24.383 -0.041 -9.637 1.00 55.03 105 PRO A CA 1
ATOM 821 C C . PRO A 1 105 ? 24.466 1.432 -9.269 1.00 55.03 105 PRO A C 1
ATOM 823 O O . PRO A 1 105 ? 23.998 2.262 -10.048 1.00 55.03 105 PRO A O 1
ATOM 826 N N . ARG A 1 106 ? 24.882 1.760 -8.031 1.00 58.22 106 ARG A N 1
ATOM 827 C CA . ARG A 1 106 ? 24.819 3.149 -7.526 1.00 58.22 106 ARG A CA 1
ATOM 828 C C . ARG A 1 106 ? 25.430 4.108 -8.543 1.00 58.22 106 ARG A C 1
ATOM 830 O O . ARG A 1 106 ? 24.903 5.186 -8.761 1.00 58.22 106 ARG A O 1
ATOM 837 N N . THR A 1 107 ? 26.426 3.614 -9.274 1.00 58.72 107 THR A N 1
ATOM 838 C CA . THR A 1 107 ? 27.026 4.187 -10.476 1.00 58.72 107 THR A CA 1
ATOM 839 C C . THR A 1 107 ? 26.031 4.755 -11.494 1.00 58.72 107 THR A C 1
ATOM 841 O O . THR A 1 107 ? 26.267 5.852 -11.979 1.00 58.72 107 THR A O 1
ATOM 844 N N . ILE A 1 108 ? 24.914 4.101 -11.809 1.00 61.72 108 ILE A N 1
ATOM 845 C CA . ILE A 1 108 ? 23.892 4.603 -12.744 1.00 61.72 108 ILE A CA 1
ATOM 846 C C . ILE A 1 108 ? 23.106 5.754 -12.120 1.00 61.72 108 ILE A C 1
ATOM 848 O O . ILE A 1 108 ? 22.911 6.786 -12.762 1.00 61.72 108 ILE A O 1
ATOM 852 N N . ILE A 1 109 ? 22.693 5.611 -10.856 1.00 60.72 109 ILE A N 1
ATOM 853 C CA . ILE A 1 109 ? 21.991 6.674 -10.120 1.00 60.72 109 ILE A CA 1
ATOM 854 C C . ILE A 1 109 ? 22.906 7.896 -9.960 1.00 60.72 109 ILE A C 1
ATOM 856 O O . ILE A 1 109 ? 22.468 9.031 -10.139 1.00 60.72 109 ILE A O 1
ATOM 860 N N . ASP A 1 110 ? 24.182 7.679 -9.667 1.00 66.06 110 ASP A N 1
ATOM 861 C CA . ASP A 1 110 ? 25.183 8.721 -9.460 1.00 66.06 110 ASP A CA 1
ATOM 862 C C . ASP A 1 110 ? 25.560 9.398 -10.784 1.00 66.06 110 ASP A C 1
ATOM 864 O O . ASP A 1 110 ? 25.658 10.626 -10.851 1.00 66.06 110 ASP A O 1
ATOM 868 N N . THR A 1 111 ? 25.674 8.626 -11.870 1.00 65.44 111 THR A N 1
ATOM 869 C CA . THR A 1 111 ? 25.879 9.153 -13.229 1.00 65.44 111 THR A CA 1
ATOM 870 C C . THR A 1 111 ? 24.681 9.990 -13.663 1.00 65.44 111 THR A C 1
ATOM 872 O O . THR A 1 111 ? 24.857 11.080 -14.211 1.00 65.44 111 THR A O 1
ATOM 875 N N . TRP A 1 112 ? 23.461 9.550 -13.346 1.00 64.69 112 TRP A N 1
ATOM 876 C CA . TRP A 1 112 ? 22.255 10.336 -13.579 1.00 64.69 112 TRP A CA 1
ATOM 877 C C . TRP A 1 112 ? 22.244 11.634 -12.766 1.00 64.69 112 TRP A C 1
ATOM 879 O O . TRP A 1 112 ? 22.041 12.704 -13.342 1.00 64.69 112 TRP A O 1
ATOM 889 N N . LYS A 1 113 ? 22.511 11.571 -11.454 1.00 65.88 113 LYS A N 1
ATOM 890 C CA . LYS A 1 113 ? 22.570 12.762 -10.588 1.00 65.88 113 LYS A CA 1
ATOM 891 C C . LYS A 1 113 ? 23.571 13.788 -11.114 1.00 65.88 113 LYS A C 1
ATOM 893 O O . LYS A 1 113 ? 23.294 14.985 -11.072 1.00 65.88 113 LYS A O 1
ATOM 898 N N . LYS A 1 114 ? 24.709 13.322 -11.636 1.00 76.50 114 LYS A N 1
ATOM 899 C CA . LYS A 1 114 ? 25.774 14.174 -12.170 1.00 76.50 114 LYS A CA 1
ATOM 900 C C . LYS A 1 114 ? 25.435 14.769 -13.538 1.00 76.50 114 LYS A C 1
ATOM 902 O O . LYS A 1 114 ? 25.667 15.953 -13.758 1.00 76.50 114 LYS A O 1
ATOM 907 N N . ASN A 1 115 ? 24.874 13.972 -14.448 1.00 76.44 115 ASN A N 1
ATOM 908 C CA . ASN A 1 115 ? 24.766 14.348 -15.861 1.00 76.44 115 ASN A CA 1
ATOM 909 C C . ASN A 1 115 ? 23.352 14.767 -16.291 1.00 76.44 115 ASN A C 1
ATOM 911 O O . ASN A 1 115 ? 23.182 15.251 -17.410 1.00 76.44 115 ASN A O 1
ATOM 915 N N . LYS A 1 116 ? 22.326 14.544 -15.452 1.00 69.38 116 LYS A N 1
ATOM 916 C CA . LYS A 1 116 ? 20.888 14.691 -15.774 1.00 69.38 116 LYS A CA 1
ATOM 917 C C . LYS A 1 116 ? 20.460 14.002 -17.081 1.00 69.38 116 LYS A C 1
ATOM 919 O O . LYS A 1 116 ? 19.402 14.305 -17.629 1.00 69.38 116 LYS A O 1
ATOM 924 N N . LYS A 1 117 ? 21.270 13.068 -17.578 1.00 71.38 117 LYS A N 1
ATOM 925 C CA . LYS A 1 117 ? 21.042 12.267 -18.778 1.00 71.38 117 LYS A CA 1
ATOM 926 C C . LYS A 1 117 ? 21.140 10.807 -18.376 1.00 71.38 117 LYS A C 1
ATOM 928 O O . LYS A 1 117 ? 22.075 10.426 -17.677 1.00 71.38 117 LYS A O 1
ATOM 933 N N . ILE A 1 118 ? 20.168 10.017 -18.810 1.00 66.81 118 ILE A N 1
ATOM 934 C CA . ILE A 1 118 ? 20.212 8.561 -18.698 1.00 66.81 118 ILE A CA 1
ATOM 935 C C . ILE A 1 118 ? 20.543 8.050 -20.085 1.00 66.81 118 ILE A C 1
ATOM 937 O O . ILE A 1 118 ? 19.784 8.290 -21.025 1.00 66.81 118 ILE A O 1
ATOM 941 N N . ASN A 1 119 ? 21.673 7.364 -20.218 1.00 75.00 119 ASN A N 1
ATOM 942 C CA . ASN A 1 119 ? 21.910 6.573 -21.407 1.00 75.00 119 ASN A CA 1
ATOM 943 C C . ASN A 1 119 ? 21.082 5.286 -21.283 1.00 75.00 119 ASN A C 1
ATOM 945 O O . ASN A 1 119 ? 21.411 4.393 -20.503 1.00 75.00 119 ASN A O 1
ATOM 949 N N . ILE A 1 120 ? 19.965 5.222 -22.011 1.00 69.50 120 ILE A N 1
ATOM 950 C CA . ILE A 1 120 ? 19.016 4.103 -21.937 1.00 69.50 120 ILE A CA 1
ATOM 951 C C . ILE A 1 120 ? 19.709 2.779 -22.282 1.00 69.50 120 ILE A C 1
ATOM 953 O O . ILE A 1 120 ? 19.404 1.766 -21.658 1.00 69.50 120 ILE A O 1
ATOM 957 N N . SER A 1 121 ? 20.673 2.770 -23.210 1.00 73.50 121 SER A N 1
ATOM 958 C CA . SER A 1 121 ? 21.385 1.538 -23.562 1.00 73.50 121 SER A CA 1
ATOM 959 C C . SER A 1 121 ? 22.273 1.036 -22.423 1.00 73.50 121 SER A C 1
ATOM 961 O O . SER A 1 121 ? 22.294 -0.161 -22.167 1.00 73.50 121 SER A O 1
ATOM 963 N N . GLU A 1 122 ? 22.953 1.929 -21.696 1.00 73.56 122 GLU A N 1
ATOM 964 C CA . GLU A 1 122 ? 23.756 1.557 -20.519 1.00 73.56 122 GLU A CA 1
ATOM 965 C C . GLU A 1 122 ? 22.879 1.027 -19.383 1.00 73.56 122 GLU A C 1
ATOM 967 O O . GLU A 1 122 ? 23.242 0.053 -18.728 1.00 73.56 122 GLU A O 1
ATOM 972 N N . LEU A 1 123 ? 21.704 1.631 -19.174 1.00 69.88 123 LEU A N 1
ATOM 973 C CA . LEU A 1 123 ? 20.731 1.147 -18.198 1.00 69.88 123 LEU A CA 1
ATOM 974 C C . LEU A 1 123 ? 20.228 -0.255 -18.568 1.00 69.88 123 LEU A C 1
ATOM 976 O O . LEU A 1 123 ? 20.187 -1.132 -17.709 1.00 69.88 123 LEU A O 1
ATOM 980 N N . ILE A 1 124 ? 19.876 -0.476 -19.838 1.00 69.69 124 ILE A N 1
ATOM 981 C CA . ILE A 1 124 ? 19.440 -1.787 -20.334 1.00 69.69 124 ILE A CA 1
ATOM 982 C C . ILE A 1 124 ? 20.551 -2.826 -20.148 1.00 69.69 124 ILE A C 1
ATOM 984 O O . ILE A 1 124 ? 20.279 -3.906 -19.631 1.00 69.69 124 ILE A O 1
ATOM 988 N N . GLU A 1 125 ? 21.794 -2.516 -20.523 1.00 71.88 125 GLU A N 1
ATOM 989 C CA . GLU A 1 125 ? 22.925 -3.436 -20.352 1.00 71.88 125 GLU A CA 1
ATOM 990 C C . GLU A 1 125 ? 23.199 -3.750 -18.881 1.00 71.88 125 GLU A C 1
ATOM 992 O O . GLU A 1 125 ? 23.332 -4.914 -18.504 1.00 71.88 125 GLU A O 1
ATOM 997 N N . ALA A 1 126 ? 23.179 -2.743 -18.009 1.00 69.12 126 ALA A N 1
ATOM 998 C CA . ALA A 1 126 ? 23.320 -2.976 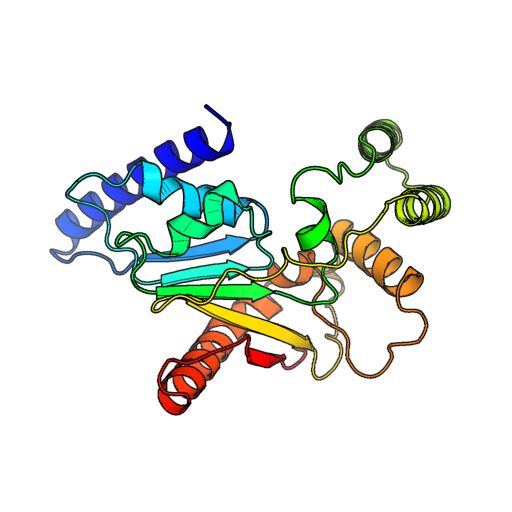-16.580 1.00 69.12 126 ALA A CA 1
ATOM 999 C C . ALA A 1 126 ? 22.214 -3.893 -16.034 1.00 69.12 126 ALA A C 1
ATOM 1001 O O . ALA A 1 126 ? 22.502 -4.819 -15.279 1.00 69.12 126 ALA A O 1
ATOM 1002 N N . LEU A 1 127 ? 20.964 -3.700 -16.461 1.00 66.00 127 LEU A N 1
ATOM 1003 C CA . LEU A 1 127 ? 19.836 -4.544 -16.057 1.00 66.00 127 LEU A CA 1
ATOM 1004 C C . LEU A 1 127 ? 19.892 -5.965 -16.634 1.00 66.00 127 LEU A C 1
ATOM 1006 O O . LEU A 1 127 ? 19.338 -6.879 -16.025 1.00 66.00 127 LEU A O 1
ATOM 1010 N N . LYS A 1 128 ? 20.579 -6.187 -17.761 1.00 68.50 128 LYS A N 1
ATOM 1011 C CA . LYS A 1 128 ? 20.874 -7.541 -18.264 1.00 68.50 128 LYS A CA 1
ATOM 1012 C C . LYS A 1 128 ? 21.896 -8.267 -17.390 1.00 68.50 128 LYS A C 1
ATOM 1014 O O . LYS A 1 128 ? 21.799 -9.478 -17.232 1.00 68.50 128 LYS A O 1
ATOM 1019 N N . THR A 1 129 ? 22.864 -7.543 -16.820 1.00 63.03 129 THR A N 1
ATOM 1020 C CA . THR A 1 129 ? 23.892 -8.131 -15.932 1.00 63.03 129 THR A CA 1
ATOM 1021 C C . THR A 1 129 ? 23.391 -8.434 -14.523 1.00 63.03 129 THR A C 1
ATOM 1023 O O . THR A 1 129 ? 24.022 -9.181 -13.775 1.00 63.03 129 THR A O 1
ATOM 1026 N N . VAL A 1 130 ? 22.233 -7.892 -14.159 1.00 61.75 130 VAL A N 1
ATOM 1027 C CA . VAL A 1 130 ? 21.540 -8.246 -12.929 1.00 61.75 130 VAL A CA 1
ATOM 1028 C C . VAL A 1 130 ? 21.071 -9.702 -13.006 1.00 61.75 130 VAL A C 1
ATOM 1030 O O . VAL A 1 130 ? 20.196 -10.058 -13.791 1.00 61.75 130 VAL A O 1
ATOM 1033 N N . SER A 1 131 ? 21.620 -10.550 -12.137 1.00 53.00 131 SER A N 1
ATOM 1034 C CA . SER A 1 131 ? 21.076 -11.882 -11.862 1.00 53.00 131 SER A CA 1
ATOM 1035 C C . SER A 1 131 ? 19.751 -11.731 -11.109 1.00 53.00 131 SER A C 1
ATOM 1037 O O . SER A 1 131 ? 19.716 -11.631 -9.879 1.00 53.00 131 SER A O 1
ATOM 1039 N N . TRP A 1 132 ? 18.647 -11.734 -11.842 1.00 57.88 132 TRP A N 1
ATOM 1040 C CA . TRP A 1 132 ? 17.312 -11.743 -11.269 1.00 57.88 132 TRP A CA 1
ATOM 1041 C C . TRP A 1 132 ? 17.047 -13.095 -10.596 1.00 57.88 132 TRP A C 1
ATOM 1043 O O . TRP A 1 132 ? 16.813 -14.105 -11.262 1.00 57.88 132 TRP A O 1
ATOM 1053 N N . LYS A 1 133 ? 17.044 -13.140 -9.259 1.00 54.31 133 LYS A N 1
ATOM 1054 C CA . LYS A 1 133 ? 16.446 -14.269 -8.533 1.00 54.31 133 LYS A CA 1
ATOM 1055 C C . LYS A 1 133 ? 14.922 -14.167 -8.656 1.00 54.31 133 LYS A C 1
ATOM 1057 O O . LYS A 1 133 ? 14.236 -13.724 -7.738 1.00 54.31 133 LYS A O 1
ATOM 1062 N N . PHE A 1 134 ? 14.395 -14.542 -9.820 1.00 49.78 134 PHE A N 1
ATOM 1063 C CA . PHE A 1 134 ? 12.965 -14.700 -10.077 1.00 49.78 134 PHE A CA 1
ATOM 1064 C C . PHE A 1 134 ? 12.458 -15.906 -9.274 1.00 49.78 134 PHE A C 1
ATOM 1066 O O . PHE A 1 134 ? 12.425 -17.020 -9.782 1.00 49.78 134 PHE A O 1
ATOM 1073 N N . GLY A 1 135 ? 12.176 -15.721 -7.984 1.00 46.91 135 GLY A N 1
ATOM 1074 C CA . GLY A 1 135 ? 11.938 -16.855 -7.088 1.00 46.91 135 GLY A CA 1
ATOM 1075 C C . GLY A 1 135 ? 10.815 -16.666 -6.086 1.00 46.91 135 GLY A C 1
ATOM 1076 O O . GLY A 1 135 ? 9.771 -17.287 -6.219 1.00 46.91 135 GLY A O 1
ATOM 1077 N N . SER A 1 136 ? 11.014 -15.866 -5.044 1.00 50.62 136 SER A N 1
ATOM 1078 C CA . SER A 1 136 ? 10.233 -16.097 -3.817 1.00 50.62 136 SER A CA 1
ATOM 1079 C C . SER A 1 136 ? 9.791 -14.854 -3.060 1.00 50.62 136 SER A C 1
ATOM 1081 O O . SER A 1 136 ? 9.085 -14.985 -2.068 1.00 50.62 136 SER A O 1
ATOM 1083 N N . GLY A 1 137 ? 10.153 -13.653 -3.505 1.00 63.84 137 GLY A N 1
ATOM 1084 C CA . GLY A 1 137 ? 9.966 -12.472 -2.672 1.00 63.84 137 GLY A CA 1
ATOM 1085 C C . GLY A 1 137 ? 8.811 -11.543 -3.044 1.00 63.84 137 GLY A C 1
ATOM 1086 O O . GLY A 1 137 ? 8.596 -10.568 -2.345 1.00 63.84 137 GLY A O 1
ATOM 1087 N N . ARG A 1 138 ? 8.046 -11.760 -4.115 1.00 73.50 138 ARG A N 1
ATOM 1088 C CA . ARG A 1 138 ? 7.009 -10.770 -4.488 1.00 73.50 138 ARG A CA 1
ATOM 1089 C C . ARG A 1 138 ? 5.770 -10.788 -3.593 1.00 73.50 138 ARG A C 1
ATOM 1091 O O . ARG A 1 138 ? 5.018 -9.822 -3.583 1.00 73.50 138 ARG A O 1
ATOM 1098 N N . HIS A 1 139 ? 5.568 -11.880 -2.866 1.00 84.69 139 HIS A N 1
ATOM 1099 C CA . HIS A 1 139 ? 4.371 -12.107 -2.073 1.00 84.69 139 HIS A CA 1
ATOM 1100 C C . HIS A 1 139 ? 4.752 -12.315 -0.620 1.00 84.69 139 HIS A C 1
ATOM 1102 O O . HIS A 1 139 ? 5.736 -12.983 -0.302 1.00 84.69 139 HIS A O 1
ATOM 1108 N N . PHE A 1 140 ? 3.934 -11.772 0.265 1.00 87.38 140 PHE A N 1
ATOM 1109 C CA . PHE A 1 140 ? 3.938 -12.190 1.648 1.00 87.38 140 PHE A CA 1
ATOM 1110 C C . PHE A 1 140 ? 3.454 -13.644 1.727 1.00 87.38 140 PHE A C 1
ATOM 1112 O O . PHE A 1 140 ? 2.672 -14.117 0.896 1.00 87.38 140 PHE A O 1
ATOM 1119 N N . GLY A 1 141 ? 3.885 -14.362 2.760 1.00 87.69 141 GLY A N 1
ATOM 1120 C CA . GLY A 1 141 ? 3.246 -15.623 3.131 1.00 87.69 141 GLY A CA 1
ATOM 1121 C C . GLY A 1 141 ? 1.751 -15.426 3.408 1.00 87.69 141 GLY A C 1
ATOM 1122 O O . GLY A 1 141 ? 1.302 -14.318 3.702 1.00 87.69 141 GLY A O 1
ATOM 1123 N N . THR A 1 142 ? 0.966 -16.497 3.318 1.00 88.62 142 THR A N 1
ATOM 1124 C CA . THR A 1 142 ? -0.469 -16.448 3.629 1.00 88.62 142 THR A CA 1
ATOM 1125 C C . THR A 1 142 ? -0.690 -16.044 5.089 1.00 88.62 142 THR A C 1
ATOM 1127 O O . THR A 1 142 ? -0.139 -16.674 5.988 1.00 88.62 142 THR A O 1
ATOM 1130 N N . GLN A 1 143 ? -1.520 -15.021 5.322 1.00 90.25 143 GLN A N 1
ATOM 1131 C CA . GLN A 1 143 ? -1.924 -14.563 6.657 1.00 90.25 143 GLN A CA 1
ATOM 1132 C C . GLN A 1 143 ? -3.437 -14.370 6.735 1.00 90.25 143 GLN A C 1
ATOM 1134 O O . GLN A 1 143 ? -4.094 -14.124 5.726 1.00 90.25 143 GLN A O 1
ATOM 1139 N N . ARG A 1 144 ? -4.000 -14.450 7.946 1.00 90.56 144 ARG A N 1
ATOM 1140 C CA . ARG A 1 144 ? -5.457 -14.349 8.164 1.00 90.56 144 ARG A CA 1
ATOM 1141 C C . ARG A 1 144 ? -6.022 -12.949 7.914 1.00 90.56 144 ARG A C 1
ATOM 1143 O O . ARG A 1 144 ? -7.190 -12.831 7.557 1.00 90.56 144 ARG A O 1
ATOM 1150 N N . ASN A 1 145 ? -5.217 -11.918 8.137 1.00 92.94 145 ASN A N 1
ATOM 1151 C CA . ASN A 1 145 ? -5.581 -10.509 8.009 1.00 92.94 145 ASN A CA 1
ATOM 1152 C C . ASN A 1 145 ? -5.018 -9.857 6.733 1.00 92.94 145 ASN A C 1
ATOM 1154 O O . ASN A 1 145 ? -5.207 -8.658 6.556 1.00 92.94 145 ASN A O 1
ATOM 1158 N N . LEU A 1 146 ? -4.343 -10.606 5.851 1.00 95.00 146 LEU A N 1
ATOM 1159 C CA . LEU A 1 146 ? -3.702 -10.069 4.648 1.00 95.00 146 LEU A CA 1
ATOM 1160 C C . LEU A 1 146 ? -4.360 -10.595 3.373 1.00 95.00 146 LEU A C 1
ATOM 1162 O O . LEU A 1 146 ? -4.310 -11.790 3.087 1.00 95.00 146 LEU A O 1
ATOM 1166 N N . ILE A 1 147 ? -4.868 -9.675 2.560 1.00 95.31 147 ILE A N 1
ATOM 1167 C CA . ILE A 1 147 ? -5.344 -9.943 1.205 1.00 95.31 147 ILE A CA 1
ATOM 1168 C C . ILE A 1 147 ? -4.270 -9.485 0.222 1.00 95.31 147 ILE A C 1
ATOM 1170 O O . ILE A 1 147 ? -3.813 -8.345 0.276 1.00 95.31 147 ILE A O 1
ATOM 1174 N N . GLN A 1 148 ? -3.846 -10.362 -0.683 1.00 94.69 148 GLN A N 1
ATOM 1175 C CA . GLN A 1 148 ? -2.837 -10.030 -1.689 1.00 94.69 148 GLN A CA 1
ATOM 1176 C C . GLN A 1 148 ? -3.456 -10.066 -3.072 1.00 94.69 148 GLN A C 1
ATOM 1178 O O . GLN A 1 148 ? -4.138 -11.036 -3.407 1.00 94.69 148 GLN A O 1
ATOM 1183 N N . ALA A 1 149 ? -3.172 -9.051 -3.882 1.00 95.06 149 ALA A N 1
ATOM 1184 C CA . ALA A 1 149 ? -3.691 -8.963 -5.231 1.00 95.06 149 ALA A CA 1
ATOM 1185 C C . ALA A 1 149 ? -2.625 -8.550 -6.243 1.00 95.06 149 ALA A C 1
ATOM 1187 O O . ALA A 1 149 ? -1.896 -7.579 -6.028 1.00 95.06 149 ALA A O 1
ATOM 1188 N N . THR A 1 150 ? -2.589 -9.272 -7.359 1.00 93.69 150 THR A N 1
ATOM 1189 C CA . THR A 1 150 ? -1.867 -8.859 -8.559 1.00 93.69 150 THR A CA 1
ATOM 1190 C C . THR A 1 150 ? -2.819 -8.045 -9.424 1.00 93.69 150 THR A C 1
ATOM 1192 O O . THR A 1 150 ? -3.898 -8.523 -9.779 1.00 93.69 150 THR A O 1
ATOM 1195 N N . LEU A 1 151 ? -2.427 -6.819 -9.751 1.00 93.88 151 LEU A N 1
ATOM 1196 C CA . LEU A 1 151 ? -3.202 -5.908 -10.578 1.00 93.88 151 LEU A CA 1
ATOM 1197 C C . LEU A 1 151 ? -2.624 -5.847 -11.990 1.00 93.88 151 LEU A C 1
ATOM 1199 O O . LEU A 1 151 ? -1.422 -5.637 -12.168 1.00 93.88 151 LEU A O 1
ATOM 1203 N N . ASP A 1 152 ? -3.512 -5.945 -12.974 1.00 91.31 152 ASP A N 1
ATOM 1204 C CA . ASP A 1 152 ? -3.218 -5.687 -14.379 1.00 91.31 152 ASP A CA 1
ATOM 1205 C C . ASP A 1 152 ? -4.234 -4.702 -14.963 1.00 91.31 152 ASP A C 1
ATOM 1207 O O . ASP A 1 152 ? -5.401 -4.682 -14.570 1.00 91.31 152 ASP A O 1
ATOM 1211 N N . TRP A 1 153 ? -3.824 -3.913 -15.953 1.00 87.06 153 TRP A N 1
ATOM 1212 C CA . TRP A 1 153 ? -4.760 -3.099 -16.720 1.00 87.06 153 TRP A CA 1
ATOM 1213 C C . TRP A 1 153 ? -5.567 -3.985 -17.675 1.00 87.06 153 TRP A C 1
ATOM 1215 O O . TRP A 1 153 ? -4.992 -4.729 -18.473 1.00 87.06 153 TRP A O 1
ATOM 1225 N N . ALA A 1 154 ? -6.900 -3.890 -17.617 1.00 85.88 154 ALA A N 1
ATOM 1226 C CA . ALA A 1 154 ? -7.794 -4.551 -18.572 1.00 85.88 154 ALA A CA 1
ATOM 1227 C C . ALA A 1 154 ? -7.616 -3.974 -19.984 1.00 85.88 154 ALA A C 1
ATOM 1229 O O . ALA A 1 154 ? -7.578 -4.703 -20.972 1.00 85.88 154 ALA A O 1
ATOM 1230 N N . ILE A 1 155 ? -7.480 -2.651 -20.046 1.00 78.56 155 ILE A N 1
ATOM 1231 C CA . ILE A 1 155 ? -7.147 -1.860 -21.226 1.00 78.56 155 ILE A CA 1
ATOM 1232 C C . ILE A 1 155 ? -6.012 -0.938 -20.779 1.00 78.56 155 ILE A C 1
ATOM 1234 O O . ILE A 1 155 ? -6.142 -0.350 -19.701 1.00 78.56 155 ILE A O 1
ATOM 1238 N N . PRO A 1 156 ? -4.899 -0.824 -21.531 1.00 68.19 156 PRO A N 1
ATOM 1239 C CA . PRO A 1 156 ? -3.814 0.073 -21.158 1.00 68.19 156 PRO A CA 1
ATOM 1240 C C . PRO A 1 156 ? -4.369 1.477 -20.881 1.00 68.19 156 PRO A C 1
ATOM 1242 O O . PRO A 1 156 ? -5.139 1.974 -21.705 1.00 68.19 156 PRO A O 1
ATOM 1245 N N . PRO A 1 157 ? -4.021 2.101 -19.745 1.00 65.38 157 PRO A N 1
ATOM 1246 C CA . PRO A 1 157 ? -4.561 3.397 -19.385 1.00 65.38 157 PRO A CA 1
ATOM 1247 C C . PRO A 1 157 ? -4.133 4.416 -20.435 1.00 65.38 157 PRO A C 1
ATOM 1249 O O . PRO A 1 157 ? -2.982 4.418 -20.896 1.00 65.38 157 PRO A O 1
ATOM 1252 N N . LEU A 1 158 ? -5.065 5.291 -20.801 1.00 63.16 158 LEU A N 1
ATOM 1253 C CA . LEU A 1 158 ? -4.737 6.518 -21.503 1.00 63.16 158 LEU A CA 1
ATOM 1254 C C . LEU A 1 158 ? -4.134 7.455 -20.462 1.00 63.16 158 LEU A C 1
ATOM 1256 O O . LEU A 1 158 ? -4.833 8.262 -19.860 1.00 63.16 158 LEU A O 1
ATOM 1260 N N . HIS A 1 159 ? -2.829 7.306 -20.218 1.00 66.75 159 HIS A N 1
ATOM 1261 C CA . HIS A 1 159 ? -2.096 8.238 -19.365 1.00 66.75 159 HIS A CA 1
ATOM 1262 C C . HIS A 1 159 ? -2.370 9.650 -19.846 1.00 66.75 159 HIS A C 1
ATOM 1264 O O . HIS A 1 159 ? -2.071 9.979 -21.003 1.00 66.75 159 HIS A O 1
ATOM 1270 N N . LYS A 1 160 ? -2.932 10.484 -18.972 1.00 70.38 160 LYS A N 1
ATOM 1271 C CA . LYS A 1 160 ? -3.077 11.888 -19.321 1.00 70.38 160 LYS A CA 1
ATOM 1272 C C . LYS A 1 160 ? -1.669 12.481 -19.439 1.00 70.38 160 LYS A C 1
ATOM 1274 O O . LYS A 1 160 ? -0.801 12.123 -18.637 1.00 70.38 160 LYS A O 1
ATOM 1279 N N . PRO A 1 161 ? -1.386 13.350 -20.423 1.00 62.16 161 PRO A N 1
ATOM 1280 C CA . PRO A 1 161 ? -0.048 13.914 -20.610 1.00 62.16 161 PRO A CA 1
ATOM 1281 C C . PRO A 1 161 ? 0.554 14.526 -19.334 1.00 62.16 161 PRO A C 1
ATOM 1283 O O . PRO A 1 161 ? 1.765 14.473 -19.140 1.00 62.16 161 PRO A O 1
ATOM 1286 N N . GLU A 1 162 ? -0.288 15.067 -18.453 1.00 72.31 162 GLU A N 1
ATOM 1287 C CA . GLU A 1 162 ? 0.071 15.643 -17.157 1.00 72.31 162 GLU A CA 1
ATOM 1288 C C . GLU A 1 162 ? 0.445 14.622 -16.068 1.00 72.31 162 GLU A C 1
ATOM 1290 O O . GLU A 1 162 ? 1.135 14.981 -15.116 1.00 72.31 162 GLU A O 1
ATOM 1295 N N . GLU A 1 163 ? 0.032 13.360 -16.200 1.00 67.94 163 GLU A N 1
ATOM 1296 C CA . GLU A 1 163 ? 0.359 12.275 -15.262 1.00 67.94 163 GLU A CA 1
ATOM 1297 C C . GLU A 1 163 ? 1.683 11.584 -15.620 1.00 67.94 163 GLU A C 1
ATOM 1299 O O . GLU A 1 163 ? 2.251 10.843 -14.814 1.00 67.94 163 GLU A O 1
ATOM 1304 N N . VAL A 1 164 ? 2.209 11.846 -16.822 1.00 66.94 164 VAL A N 1
ATOM 1305 C CA . VAL A 1 164 ? 3.486 11.297 -17.276 1.00 66.94 164 VAL A CA 1
ATOM 1306 C C . VAL A 1 164 ? 4.637 12.122 -16.714 1.00 66.94 164 VAL A C 1
ATOM 1308 O O . VAL A 1 164 ? 5.134 13.062 -17.337 1.00 66.94 164 VAL A O 1
ATOM 1311 N N . ASP A 1 165 ? 5.109 11.738 -15.533 1.00 72.06 165 ASP A N 1
ATOM 1312 C CA . ASP A 1 165 ? 6.365 12.258 -15.010 1.00 72.06 165 ASP A CA 1
ATOM 1313 C C . ASP A 1 165 ? 7.591 11.567 -15.651 1.00 72.06 165 ASP A C 1
ATOM 1315 O O . ASP A 1 165 ? 7.510 10.589 -16.406 1.00 72.06 165 ASP A O 1
ATOM 1319 N N . ARG A 1 166 ? 8.788 12.096 -15.368 1.00 65.06 166 ARG A N 1
ATOM 1320 C CA . ARG A 1 166 ? 10.041 11.512 -15.881 1.00 65.06 166 ARG A CA 1
ATOM 1321 C C . ARG A 1 166 ? 10.310 10.108 -15.336 1.00 65.06 166 ARG A C 1
ATOM 1323 O O . ARG A 1 166 ? 11.025 9.357 -15.997 1.00 65.06 166 ARG A O 1
ATOM 1330 N N . GLY A 1 167 ? 9.785 9.776 -14.155 1.00 67.06 167 GLY A N 1
ATOM 1331 C CA . GLY A 1 167 ? 9.865 8.441 -13.574 1.00 67.06 167 GLY A CA 1
ATOM 1332 C C . GLY A 1 167 ? 9.120 7.452 -14.457 1.00 67.06 167 GLY A C 1
ATOM 1333 O O . GLY A 1 167 ? 9.745 6.549 -15.006 1.00 67.06 167 GLY A O 1
ATOM 1334 N N . LEU A 1 168 ? 7.837 7.711 -14.721 1.00 68.06 168 LEU A N 1
ATOM 1335 C CA . LEU A 1 168 ? 6.986 6.909 -15.597 1.00 68.06 168 LEU A CA 1
ATOM 1336 C C . LEU A 1 168 ? 7.602 6.720 -16.989 1.00 68.06 168 LEU A C 1
ATOM 1338 O O . LEU A 1 168 ? 7.532 5.626 -17.541 1.00 68.06 168 LEU A O 1
ATOM 1342 N N . PHE A 1 169 ? 8.271 7.734 -17.548 1.00 65.44 169 PHE A N 1
ATOM 1343 C CA . PHE A 1 169 ? 8.966 7.584 -18.832 1.00 65.44 169 PHE A CA 1
ATOM 1344 C C . PHE A 1 169 ? 10.084 6.529 -18.790 1.00 65.44 169 PHE A C 1
ATOM 1346 O O . PHE A 1 169 ? 10.210 5.722 -19.715 1.00 65.44 169 PHE A O 1
ATOM 1353 N N . ILE A 1 170 ? 10.891 6.514 -17.724 1.00 68.44 170 ILE A N 1
ATOM 1354 C CA . ILE A 1 170 ? 11.944 5.508 -17.532 1.00 68.44 170 ILE A CA 1
ATOM 1355 C C . ILE A 1 170 ? 11.309 4.128 -17.361 1.00 68.44 170 ILE A C 1
ATOM 1357 O O . ILE A 1 170 ? 11.749 3.179 -18.005 1.00 68.44 170 ILE A O 1
ATOM 1361 N N . GLU A 1 171 ? 10.250 4.011 -16.559 1.00 70.69 171 GLU A N 1
ATOM 1362 C CA . GLU A 1 171 ? 9.555 2.734 -16.351 1.00 70.69 171 GLU A CA 1
ATOM 1363 C C . GLU A 1 171 ? 8.924 2.207 -17.639 1.00 70.69 171 GLU A C 1
ATOM 1365 O O . GLU A 1 171 ? 9.041 1.024 -17.942 1.00 70.69 171 GLU A O 1
ATOM 1370 N N . LEU A 1 172 ? 8.326 3.084 -18.448 1.00 69.44 172 LEU A N 1
ATOM 1371 C CA . LEU A 1 172 ? 7.779 2.743 -19.759 1.00 69.44 172 LEU A CA 1
ATOM 1372 C C . LEU A 1 172 ? 8.872 2.292 -20.730 1.00 69.44 172 LEU A C 1
ATOM 1374 O O . LEU A 1 172 ? 8.667 1.333 -21.476 1.00 69.44 172 LEU A O 1
ATOM 1378 N N . ALA A 1 173 ? 10.028 2.959 -20.735 1.00 68.81 173 ALA A N 1
ATOM 1379 C CA . ALA A 1 173 ? 11.166 2.552 -21.555 1.00 68.81 173 ALA A CA 1
ATOM 1380 C C . ALA A 1 173 ? 11.693 1.171 -21.130 1.00 68.81 173 ALA A C 1
ATOM 1382 O O . ALA A 1 173 ? 11.907 0.307 -21.982 1.00 68.81 173 ALA A O 1
ATOM 1383 N N . LEU A 1 174 ? 11.829 0.937 -19.821 1.00 67.25 174 LEU A N 1
ATOM 1384 C CA . LEU A 1 174 ? 12.222 -0.355 -19.255 1.00 67.25 174 LEU A CA 1
ATOM 1385 C C . LEU A 1 174 ? 11.208 -1.453 -19.571 1.00 67.25 174 LEU A C 1
ATOM 1387 O O . LEU A 1 174 ? 11.591 -2.545 -19.992 1.00 67.25 174 LEU A O 1
ATOM 1391 N N . TYR A 1 175 ? 9.919 -1.157 -19.427 1.00 68.50 175 TYR A N 1
ATOM 1392 C CA . TYR A 1 175 ? 8.837 -2.071 -19.764 1.00 68.50 175 TYR A CA 1
ATOM 1393 C C . TYR A 1 175 ? 8.899 -2.468 -21.242 1.00 68.50 175 TYR A C 1
ATOM 1395 O O . TYR A 1 175 ? 8.946 -3.655 -21.553 1.00 68.50 175 TYR A O 1
ATOM 1403 N N . LYS A 1 176 ? 8.991 -1.494 -22.159 1.00 69.81 176 LYS A N 1
ATOM 1404 C CA . LYS A 1 176 ? 9.096 -1.755 -23.606 1.00 69.81 176 LYS A CA 1
ATOM 1405 C C . LYS A 1 176 ? 10.330 -2.585 -23.962 1.00 69.81 176 LYS A C 1
ATOM 1407 O O . LYS A 1 176 ? 10.242 -3.455 -24.821 1.00 69.81 176 LYS A O 1
ATOM 1412 N N . ALA A 1 177 ? 11.461 -2.337 -23.300 1.00 67.19 177 ALA A N 1
ATOM 1413 C CA . ALA A 1 177 ? 12.695 -3.084 -23.530 1.00 67.19 177 ALA A CA 1
ATOM 1414 C C . ALA A 1 177 ? 12.618 -4.537 -23.028 1.00 67.19 177 ALA A C 1
ATOM 1416 O O . ALA A 1 177 ? 13.205 -5.428 -23.635 1.00 67.19 177 ALA A O 1
ATOM 1417 N N . THR A 1 178 ? 11.904 -4.777 -21.927 1.00 63.62 178 THR A N 1
ATOM 1418 C CA . THR A 1 178 ? 11.810 -6.101 -21.287 1.00 63.62 178 THR A CA 1
ATOM 1419 C C . THR A 1 178 ? 10.619 -6.930 -21.771 1.00 63.62 178 THR A C 1
ATOM 1421 O O . THR A 1 178 ? 10.645 -8.150 -21.645 1.00 63.62 178 THR A O 1
ATOM 1424 N N . HIS A 1 179 ? 9.600 -6.296 -22.361 1.00 66.94 179 HIS A N 1
ATOM 1425 C CA . HIS A 1 179 ? 8.363 -6.941 -22.813 1.00 66.94 179 HIS A CA 1
ATOM 1426 C C . HIS A 1 179 ? 7.970 -6.499 -24.238 1.00 66.94 179 HIS A C 1
ATOM 1428 O O . HIS A 1 179 ? 6.873 -5.969 -24.438 1.00 66.94 179 HIS A O 1
ATOM 1434 N N . PRO A 1 180 ? 8.825 -6.723 -25.257 1.00 60.03 180 PRO A N 1
ATOM 1435 C CA . PRO A 1 180 ? 8.612 -6.200 -26.612 1.00 60.03 180 PRO A CA 1
ATOM 1436 C C . PRO A 1 180 ? 7.350 -6.729 -27.321 1.00 60.03 180 PRO A C 1
ATOM 1438 O O . PRO A 1 180 ? 6.938 -6.156 -28.325 1.00 60.03 180 PRO A O 1
ATOM 1441 N N . PHE A 1 181 ? 6.716 -7.791 -26.805 1.00 57.28 181 PHE A N 1
ATOM 1442 C CA . PHE A 1 181 ? 5.574 -8.464 -27.439 1.00 57.28 181 PHE A CA 1
ATOM 1443 C C . PHE A 1 181 ? 4.275 -8.465 -26.605 1.00 57.28 181 PHE A C 1
ATOM 1445 O O . PHE A 1 181 ? 3.278 -9.043 -27.035 1.00 57.28 181 PHE A O 1
ATOM 1452 N N . SER A 1 182 ? 4.231 -7.808 -25.438 1.00 57.53 182 SER A N 1
ATOM 1453 C CA . SER A 1 182 ? 3.027 -7.786 -24.583 1.00 57.53 182 SER A CA 1
ATOM 1454 C C . SER A 1 182 ? 2.063 -6.665 -24.981 1.00 57.53 182 SER A C 1
ATOM 1456 O O . SER A 1 182 ? 2.072 -5.585 -24.391 1.00 57.53 182 SER A O 1
ATOM 1458 N N . TYR A 1 183 ? 1.214 -6.930 -25.978 1.00 57.66 183 TYR A N 1
ATOM 1459 C CA . TYR A 1 183 ? 0.228 -5.961 -26.482 1.00 57.66 183 TYR A CA 1
ATOM 1460 C C . TYR A 1 183 ? -1.171 -6.067 -25.854 1.00 57.66 183 TYR A C 1
ATOM 1462 O O . TYR A 1 183 ? -1.994 -5.192 -26.105 1.00 57.66 183 TYR A O 1
ATOM 1470 N N . HIS A 1 184 ? -1.502 -7.128 -25.105 1.00 59.94 184 HIS A N 1
ATOM 1471 C CA . HIS A 1 184 ? -2.912 -7.414 -24.752 1.00 59.94 184 HIS A CA 1
ATOM 1472 C C . HIS A 1 184 ? -3.233 -7.364 -23.256 1.00 59.94 184 HIS A C 1
ATOM 1474 O O . HIS A 1 184 ? -4.389 -7.175 -22.898 1.00 59.94 184 HIS A O 1
ATOM 1480 N N . LYS A 1 185 ? -2.230 -7.484 -22.382 1.00 68.62 185 LYS A N 1
ATOM 1481 C CA . LYS A 1 185 ? -2.353 -7.218 -20.945 1.00 68.62 185 LYS A CA 1
ATOM 1482 C C . LYS A 1 185 ? -1.062 -6.582 -20.472 1.00 68.62 185 LYS A C 1
ATOM 1484 O O . LYS A 1 185 ? 0.015 -7.128 -20.704 1.00 68.62 185 LYS A O 1
ATOM 1489 N N . ARG A 1 186 ? -1.181 -5.413 -19.854 1.00 83.81 186 ARG A N 1
ATOM 1490 C CA . ARG A 1 186 ? -0.053 -4.677 -19.295 1.00 83.81 186 ARG A CA 1
ATOM 1491 C C . ARG A 1 186 ? -0.261 -4.598 -17.793 1.00 83.81 186 ARG A C 1
ATOM 1493 O O . ARG A 1 186 ? -1.264 -4.038 -17.356 1.00 83.81 186 ARG A O 1
ATOM 1500 N N . GLY A 1 187 ? 0.665 -5.144 -17.015 1.00 86.06 187 GLY A N 1
ATOM 1501 C CA . GLY A 1 187 ? 0.639 -4.916 -15.573 1.00 86.06 187 GLY A CA 1
ATOM 1502 C C . GLY A 1 187 ? 0.858 -3.449 -15.239 1.00 86.06 187 GLY A C 1
ATOM 1503 O O . GLY A 1 187 ? 1.357 -2.677 -16.061 1.00 86.06 187 GLY A O 1
ATOM 1504 N N . LEU A 1 188 ? 0.498 -3.065 -14.021 1.00 89.25 188 LEU A N 1
ATOM 1505 C CA . LEU A 1 188 ? 0.782 -1.719 -13.539 1.00 89.25 188 LEU A CA 1
ATOM 1506 C C . LEU A 1 188 ? 2.295 -1.517 -13.421 1.00 89.25 188 LEU A C 1
ATOM 1508 O O . LEU A 1 188 ? 3.014 -2.426 -12.991 1.00 89.25 188 LEU A O 1
ATOM 1512 N N . LEU A 1 189 ? 2.763 -0.333 -13.802 1.00 88.62 189 LEU A N 1
ATOM 1513 C CA . LEU A 1 189 ? 4.117 0.124 -13.493 1.00 88.62 189 LEU A CA 1
ATOM 1514 C C . LEU A 1 189 ? 4.171 0.684 -12.068 1.00 88.62 189 LEU A C 1
ATOM 1516 O O . LEU A 1 189 ? 3.139 0.971 -11.463 1.00 88.62 189 LEU A O 1
ATOM 1520 N N . HIS A 1 190 ? 5.373 0.837 -11.525 1.00 88.81 190 HIS A N 1
ATOM 1521 C CA . HIS A 1 190 ? 5.572 1.203 -10.128 1.00 88.81 190 HIS A CA 1
ATOM 1522 C C . HIS A 1 190 ? 5.024 2.600 -9.821 1.00 88.81 190 HIS A C 1
ATOM 1524 O O . HIS A 1 190 ? 4.321 2.775 -8.823 1.00 88.81 190 HIS A O 1
ATOM 1530 N N . THR A 1 191 ? 5.279 3.583 -10.690 1.00 87.44 191 THR A N 1
ATOM 1531 C CA . THR A 1 191 ? 4.753 4.952 -10.531 1.00 87.44 191 THR A CA 1
ATOM 1532 C C . THR A 1 191 ? 3.246 5.044 -10.754 1.00 87.44 191 THR A C 1
ATOM 1534 O O . THR A 1 191 ? 2.598 5.933 -10.202 1.00 87.44 191 THR A O 1
ATOM 1537 N N . GLU A 1 192 ? 2.642 4.102 -11.480 1.00 89.50 192 GLU A N 1
ATOM 1538 C CA . GLU A 1 192 ? 1.205 4.134 -11.787 1.00 89.50 192 GLU A CA 1
ATOM 1539 C C . GLU A 1 192 ? 0.335 3.948 -10.549 1.00 89.50 192 GLU A C 1
ATOM 1541 O O . GLU A 1 192 ? -0.733 4.550 -10.459 1.00 89.50 192 GLU A O 1
ATOM 1546 N N . PHE A 1 193 ? 0.836 3.224 -9.547 1.00 91.19 193 PHE A N 1
ATOM 1547 C CA . PHE A 1 193 ? 0.202 3.098 -8.233 1.00 91.19 193 PHE A CA 1
ATOM 1548 C C . PHE A 1 193 ? 0.066 4.429 -7.477 1.00 91.19 193 PHE A C 1
ATOM 1550 O O . PHE A 1 193 ? -0.630 4.484 -6.467 1.00 91.19 193 PHE A O 1
ATOM 1557 N N . THR A 1 194 ? 0.748 5.487 -7.925 1.00 91.00 194 THR A N 1
ATOM 1558 C CA . THR A 1 194 ? 0.701 6.819 -7.303 1.00 91.00 194 THR A CA 1
ATOM 1559 C C . THR A 1 194 ? -0.049 7.855 -8.134 1.00 91.00 194 THR A C 1
ATOM 1561 O O . THR A 1 194 ? -0.151 9.011 -7.727 1.00 91.00 194 THR A O 1
ATOM 1564 N N . THR A 1 195 ? -0.596 7.458 -9.284 1.00 88.88 195 THR A N 1
ATOM 1565 C CA . THR A 1 195 ? -1.379 8.365 -10.130 1.00 88.88 195 THR A CA 1
ATOM 1566 C C . THR A 1 195 ? -2.733 8.677 -9.483 1.00 88.88 195 THR A C 1
ATOM 1568 O O . THR A 1 195 ? -3.326 7.788 -8.862 1.00 88.88 195 THR A O 1
ATOM 1571 N N . PRO A 1 196 ? -3.268 9.904 -9.636 1.00 89.50 196 PRO A N 1
ATOM 1572 C CA . PRO A 1 196 ? -4.610 10.242 -9.156 1.00 89.50 196 PRO A CA 1
ATOM 1573 C C . PRO A 1 196 ? -5.674 9.269 -9.676 1.00 89.50 196 PRO A C 1
ATOM 1575 O O . PRO A 1 196 ? -6.465 8.744 -8.894 1.00 89.50 196 PRO A O 1
ATOM 1578 N N . SER A 1 197 ? -5.602 8.943 -10.969 1.00 88.00 197 SER A N 1
ATOM 1579 C CA . SER A 1 197 ? -6.504 8.000 -11.634 1.00 88.00 197 SER A CA 1
ATOM 1580 C C . SER A 1 197 ? -6.484 6.597 -11.005 1.00 88.00 197 SER A C 1
ATOM 1582 O O . SER A 1 197 ? -7.510 5.921 -10.963 1.00 88.00 197 SER A O 1
ATOM 1584 N N . PHE A 1 198 ? -5.348 6.145 -10.462 1.00 91.38 198 PHE A N 1
ATOM 1585 C CA . PHE A 1 198 ? -5.291 4.896 -9.699 1.00 91.38 198 PHE A CA 1
ATOM 1586 C C . PHE A 1 198 ? -5.892 5.042 -8.292 1.00 91.38 198 PHE A C 1
ATOM 1588 O O . PHE A 1 198 ? -6.629 4.160 -7.847 1.00 91.38 198 PHE A O 1
ATOM 1595 N N . PHE A 1 199 ? -5.620 6.147 -7.589 1.00 92.19 199 PHE A N 1
ATOM 1596 C CA . PHE A 1 199 ? -6.173 6.393 -6.249 1.00 92.19 199 PHE A CA 1
ATOM 1597 C C . PHE A 1 199 ? -7.706 6.404 -6.237 1.00 92.19 199 PHE A C 1
ATOM 1599 O O . PHE A 1 199 ? -8.307 5.850 -5.316 1.00 92.19 199 PHE A O 1
ATOM 1606 N N . GLU A 1 200 ? -8.334 6.958 -7.275 1.00 91.81 200 GLU A N 1
ATOM 1607 C CA . GLU A 1 200 ? -9.793 6.949 -7.449 1.00 91.81 200 GLU A CA 1
ATOM 1608 C C . GLU A 1 200 ? -10.373 5.527 -7.530 1.00 91.81 200 GLU A C 1
ATOM 1610 O O . GLU A 1 200 ? -11.506 5.287 -7.112 1.00 91.81 200 GLU A O 1
ATOM 1615 N N . GLN A 1 201 ? -9.587 4.554 -7.999 1.00 93.50 201 GLN A N 1
ATOM 1616 C CA . GLN A 1 201 ? -10.021 3.163 -8.136 1.00 93.50 201 GLN A CA 1
ATOM 1617 C C . GLN A 1 201 ? -9.865 2.347 -6.849 1.00 93.50 201 GLN A C 1
ATOM 1619 O O . GLN A 1 201 ? -10.530 1.314 -6.713 1.00 93.50 201 GLN A O 1
ATOM 1624 N N . ILE A 1 202 ? -9.043 2.790 -5.886 1.00 95.38 202 ILE A N 1
ATOM 1625 C CA . ILE A 1 202 ? -8.746 2.034 -4.656 1.00 95.38 202 ILE A CA 1
ATOM 1626 C C . ILE A 1 202 ? -10.018 1.556 -3.938 1.00 95.38 202 ILE A C 1
ATOM 1628 O O . ILE A 1 202 ? -10.079 0.364 -3.635 1.00 95.38 202 ILE A O 1
ATOM 1632 N N . PRO A 1 203 ? -11.055 2.384 -3.693 1.00 96.25 203 PRO A N 1
ATOM 1633 C CA . PRO A 1 203 ? -12.267 1.916 -3.019 1.00 96.25 203 PRO A CA 1
ATOM 1634 C C . PRO A 1 203 ? -12.927 0.719 -3.720 1.00 96.25 203 PRO A C 1
ATOM 1636 O O . PRO A 1 203 ? -13.250 -0.272 -3.066 1.00 96.25 203 PRO A O 1
ATOM 1639 N N . SER A 1 204 ? -13.052 0.769 -5.051 1.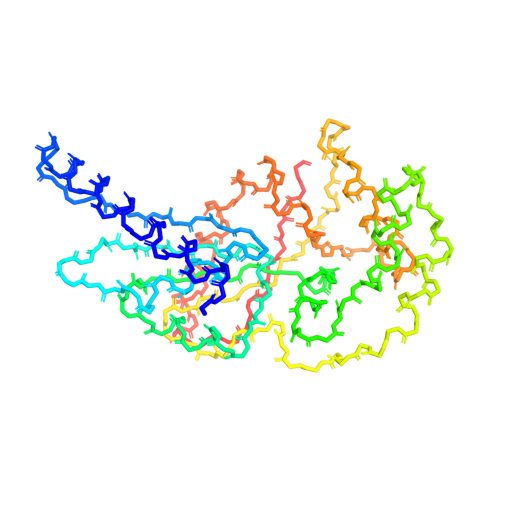00 95.69 204 SER A N 1
ATOM 1640 C CA . SER A 1 204 ? -13.658 -0.309 -5.849 1.00 95.69 204 SER A CA 1
ATOM 1641 C C . SER A 1 204 ? -12.811 -1.588 -5.861 1.00 95.69 204 SER A C 1
ATOM 1643 O O . SER A 1 204 ? -13.346 -2.698 -5.771 1.00 95.69 204 SER A O 1
ATOM 1645 N N . ILE A 1 205 ? -11.480 -1.442 -5.900 1.00 95.69 205 ILE A N 1
ATOM 1646 C CA . ILE A 1 205 ? -10.530 -2.556 -5.815 1.00 95.69 205 ILE A CA 1
ATOM 1647 C C . ILE A 1 205 ? -10.669 -3.241 -4.453 1.00 95.69 205 ILE A C 1
ATOM 1649 O O . ILE A 1 205 ? -10.816 -4.460 -4.388 1.00 95.69 205 ILE A O 1
ATOM 1653 N N . ILE A 1 206 ? -10.667 -2.465 -3.366 1.00 96.88 206 ILE A N 1
ATOM 1654 C CA . ILE A 1 206 ? -10.783 -2.977 -1.996 1.00 96.88 206 ILE A CA 1
ATOM 1655 C C . ILE A 1 206 ? -12.121 -3.685 -1.781 1.00 96.88 206 ILE A C 1
ATOM 1657 O O . ILE A 1 206 ? -12.137 -4.790 -1.243 1.00 96.88 206 ILE A O 1
ATOM 1661 N N . GLN A 1 207 ? -13.223 -3.103 -2.256 1.00 96.06 207 GLN A N 1
ATOM 1662 C CA . GLN A 1 207 ? -14.534 -3.745 -2.201 1.00 96.06 207 GLN A CA 1
ATOM 1663 C C . GLN A 1 207 ? -14.533 -5.093 -2.939 1.00 96.06 207 GLN A C 1
ATOM 1665 O O . GLN A 1 207 ? -14.933 -6.109 -2.373 1.00 96.06 207 GLN A O 1
ATOM 1670 N N . SER A 1 208 ? -14.012 -5.125 -4.169 1.00 95.06 208 SER A N 1
ATOM 1671 C CA . SER A 1 208 ? -13.937 -6.353 -4.975 1.00 95.06 208 SER A CA 1
ATOM 1672 C C . SER A 1 208 ? -13.097 -7.442 -4.298 1.00 95.06 208 SER A C 1
ATOM 1674 O O . SER A 1 208 ? -13.408 -8.633 -4.385 1.00 95.06 208 SER A O 1
ATOM 1676 N N . LEU A 1 209 ? -12.012 -7.048 -3.625 1.00 94.81 209 LEU A N 1
ATOM 1677 C CA . LEU A 1 209 ? -11.174 -7.959 -2.850 1.00 94.81 209 LEU A CA 1
ATOM 1678 C C . LEU A 1 209 ? -11.902 -8.501 -1.624 1.00 94.81 209 LEU A C 1
ATOM 1680 O O . LEU A 1 209 ? -11.793 -9.692 -1.342 1.00 94.81 209 LEU A O 1
ATOM 1684 N N . ASP A 1 210 ? -12.663 -7.662 -0.928 1.00 94.75 210 ASP A N 1
ATOM 1685 C CA . ASP A 1 210 ? -13.439 -8.062 0.243 1.00 94.75 210 ASP A CA 1
ATOM 1686 C C . ASP A 1 210 ? -14.539 -9.062 -0.110 1.00 94.75 210 ASP A C 1
ATOM 1688 O O . ASP A 1 210 ? -14.677 -10.085 0.565 1.00 94.75 210 ASP A O 1
ATOM 1692 N N . GLU A 1 211 ? -15.263 -8.818 -1.201 1.00 94.12 211 GLU A N 1
ATOM 1693 C CA . GLU A 1 211 ? -16.286 -9.726 -1.725 1.00 94.12 211 GLU A CA 1
ATOM 1694 C C . GLU A 1 211 ? -15.679 -11.085 -2.103 1.00 94.12 211 GLU A C 1
ATOM 1696 O O . GLU A 1 211 ? -16.155 -12.136 -1.667 1.00 94.12 211 GLU A O 1
ATOM 1701 N N . LYS A 1 212 ? -14.566 -11.084 -2.848 1.00 92.44 212 LYS A N 1
ATOM 1702 C CA . LYS A 1 212 ? -13.858 -12.321 -3.215 1.00 92.44 212 LYS A CA 1
ATOM 1703 C C . LYS A 1 212 ? -13.324 -13.063 -1.990 1.00 92.44 212 LYS A C 1
ATOM 1705 O O . LYS A 1 212 ? -13.440 -14.284 -1.927 1.00 92.44 212 LYS A O 1
ATOM 1710 N N . TRP A 1 213 ? -12.769 -12.347 -1.016 1.00 90.56 213 TRP A N 1
ATOM 1711 C CA . TRP A 1 213 ? -12.239 -12.926 0.219 1.00 90.56 213 TRP A CA 1
ATOM 1712 C C . TRP A 1 213 ? -13.328 -13.563 1.091 1.00 90.56 213 TRP A C 1
ATOM 1714 O O . TRP A 1 213 ? -13.091 -14.595 1.724 1.00 90.56 213 TRP A O 1
ATOM 1724 N N . ALA A 1 214 ? -14.528 -12.974 1.110 1.00 91.75 214 ALA A N 1
ATOM 1725 C CA . ALA A 1 214 ? -15.687 -13.544 1.790 1.00 91.75 214 ALA A CA 1
ATOM 1726 C C . ALA A 1 214 ? -16.130 -14.871 1.149 1.00 91.75 214 ALA A C 1
ATOM 1728 O O . ALA A 1 214 ? -16.448 -15.816 1.869 1.00 91.75 214 ALA A O 1
ATOM 1729 N N . ILE A 1 215 ? -16.086 -14.967 -0.185 1.00 90.88 215 ILE A N 1
ATOM 1730 C CA . ILE A 1 215 ? -16.476 -16.171 -0.938 1.00 90.88 215 ILE A CA 1
ATOM 1731 C C . ILE A 1 215 ? -15.454 -17.305 -0.774 1.00 90.88 215 ILE A C 1
ATOM 1733 O O . ILE A 1 215 ? -15.838 -18.458 -0.595 1.00 90.88 215 ILE A O 1
ATOM 1737 N N . THR A 1 216 ? -14.151 -17.009 -0.808 1.00 86.12 216 THR A N 1
ATOM 1738 C CA . THR A 1 216 ? -13.085 -18.034 -0.758 1.00 86.12 216 THR A CA 1
ATOM 1739 C C . THR A 1 216 ? -12.792 -18.566 0.649 1.00 86.12 216 THR A C 1
ATOM 1741 O O . THR A 1 216 ? -11.851 -19.337 0.842 1.00 86.12 216 THR A O 1
ATOM 1744 N N . GLY A 1 217 ? -13.569 -18.164 1.660 1.00 79.62 217 GLY A N 1
ATOM 1745 C CA . GLY A 1 217 ? -13.429 -18.676 3.024 1.00 79.62 217 GLY A CA 1
ATOM 1746 C C . GLY A 1 217 ? -12.105 -18.296 3.690 1.00 79.62 217 GLY A C 1
ATOM 1747 O O . GLY A 1 217 ? -11.629 -19.022 4.561 1.00 79.62 217 GLY A O 1
ATOM 1748 N N . ARG A 1 218 ? -11.504 -17.159 3.300 1.00 70.88 218 ARG A N 1
ATOM 1749 C CA . ARG A 1 218 ? -10.201 -16.674 3.806 1.00 70.88 218 ARG A CA 1
ATOM 1750 C C . ARG A 1 218 ? -9.012 -17.590 3.476 1.00 70.88 218 ARG A C 1
ATOM 1752 O O . ARG A 1 218 ? -7.949 -17.462 4.081 1.00 70.88 218 ARG A O 1
ATOM 1759 N N . ILE A 1 219 ? -9.176 -18.501 2.516 1.00 64.50 219 ILE A N 1
ATOM 1760 C CA . ILE A 1 219 ? -8.096 -19.312 1.950 1.00 64.50 219 ILE A CA 1
ATOM 1761 C C . ILE A 1 219 ? -7.700 -18.640 0.640 1.00 64.50 219 ILE A C 1
ATOM 1763 O O . ILE A 1 219 ? -8.218 -18.977 -0.419 1.00 64.50 219 ILE A O 1
ATOM 1767 N N . SER A 1 220 ? -6.840 -17.626 0.686 1.00 56.25 220 SER A N 1
ATOM 1768 C CA . SER A 1 220 ? -6.417 -16.960 -0.548 1.00 56.25 220 SER A CA 1
ATOM 1769 C C . SER A 1 220 ? -4.910 -17.030 -0.736 1.00 56.25 220 SER A C 1
ATOM 1771 O O . SER A 1 220 ? -4.126 -16.386 -0.032 1.00 56.25 220 SER A O 1
ATOM 1773 N N . HIS A 1 221 ? -4.541 -17.793 -1.761 1.00 69.88 221 HIS A N 1
ATOM 1774 C CA . HIS A 1 221 ? -3.450 -17.461 -2.665 1.00 69.88 221 HIS A CA 1
ATOM 1775 C C . HIS A 1 221 ? -3.790 -16.162 -3.417 1.00 69.88 221 HIS A C 1
ATOM 1777 O O . HIS A 1 221 ? -4.954 -15.784 -3.505 1.00 69.88 221 HIS A O 1
ATOM 1783 N N . CYS A 1 222 ? -2.770 -15.455 -3.901 1.00 83.88 222 CYS A N 1
ATOM 1784 C CA . CYS A 1 222 ? -2.898 -14.128 -4.503 1.00 83.88 222 CYS A CA 1
ATOM 1785 C C . CYS A 1 222 ? -4.047 -14.014 -5.534 1.00 83.88 222 CYS A C 1
ATOM 1787 O O . CYS A 1 222 ? -4.184 -14.865 -6.411 1.00 83.88 222 CYS A O 1
ATOM 1789 N N . ILE A 1 223 ? -4.865 -12.958 -5.426 1.00 88.62 223 ILE A N 1
ATOM 1790 C CA . ILE A 1 223 ? -6.017 -12.691 -6.300 1.00 88.62 223 ILE A CA 1
ATOM 1791 C C . ILE A 1 223 ? -5.574 -11.839 -7.493 1.00 88.62 223 ILE A C 1
ATOM 1793 O O . ILE A 1 223 ? -5.102 -10.722 -7.317 1.00 88.62 223 ILE A O 1
ATOM 1797 N N . THR A 1 224 ? -5.792 -12.302 -8.720 1.00 88.88 224 THR A N 1
ATOM 1798 C CA . THR A 1 224 ? -5.597 -11.449 -9.901 1.00 88.88 224 THR A CA 1
ATOM 1799 C C . THR A 1 224 ? -6.836 -10.590 -10.149 1.00 88.88 224 THR A C 1
ATOM 1801 O O . THR A 1 224 ? -7.950 -11.114 -10.246 1.00 88.88 224 THR A O 1
ATOM 1804 N N . LEU A 1 225 ? -6.647 -9.277 -10.275 1.00 88.56 225 LEU A N 1
ATOM 1805 C CA . LEU A 1 225 ? -7.688 -8.326 -10.659 1.00 88.56 225 LEU A CA 1
ATOM 1806 C C . LEU A 1 225 ? -7.263 -7.545 -11.899 1.00 88.56 225 LEU A C 1
ATOM 1808 O O . LEU A 1 225 ? -6.148 -7.032 -11.977 1.00 88.56 225 LEU A O 1
ATOM 1812 N N . SER A 1 226 ? -8.186 -7.420 -12.849 1.00 88.56 226 SER A N 1
ATOM 1813 C CA . SER A 1 226 ? -8.041 -6.488 -13.961 1.00 88.56 226 SER A CA 1
ATOM 1814 C C . SER A 1 226 ? -8.771 -5.195 -13.625 1.00 88.56 226 SER A C 1
ATOM 1816 O O . SER A 1 226 ? -9.958 -5.233 -13.308 1.00 88.56 226 SER A O 1
ATOM 1818 N N . ILE A 1 227 ? -8.062 -4.072 -13.682 1.00 88.25 227 ILE A N 1
ATOM 1819 C CA . ILE A 1 227 ? -8.616 -2.746 -13.402 1.00 88.25 227 ILE A CA 1
ATOM 1820 C C . ILE A 1 227 ? -8.886 -1.995 -14.709 1.00 88.25 227 ILE A C 1
ATOM 1822 O O . ILE A 1 227 ? -8.186 -2.191 -15.709 1.00 88.25 227 ILE A O 1
ATOM 1826 N N . ALA A 1 228 ? -9.941 -1.184 -14.730 1.00 83.81 228 ALA A N 1
ATOM 1827 C CA . ALA A 1 228 ? -10.316 -0.424 -15.915 1.00 83.81 228 ALA A CA 1
ATOM 1828 C C . ALA A 1 228 ? -9.339 0.741 -16.119 1.00 83.81 228 ALA A C 1
ATOM 1830 O O . ALA A 1 228 ? -9.043 1.474 -15.177 1.00 83.81 228 ALA A O 1
ATOM 1831 N N . GLY A 1 229 ? -8.843 0.915 -17.346 1.00 73.50 229 GLY A N 1
ATOM 1832 C CA . GLY A 1 229 ? -8.149 2.147 -17.716 1.00 73.50 229 GLY A CA 1
ATOM 1833 C C . GLY A 1 229 ? -9.140 3.310 -17.670 1.00 73.50 229 GLY A C 1
ATOM 1834 O O . GLY A 1 229 ? -10.242 3.182 -18.204 1.00 73.50 229 GLY A O 1
ATOM 1835 N N . SER A 1 230 ? -8.762 4.392 -16.993 1.00 59.06 230 SER A N 1
ATOM 1836 C CA . SER A 1 230 ? -9.464 5.680 -17.038 1.00 59.06 230 SER A CA 1
ATOM 1837 C C . SER A 1 230 ? -9.253 6.387 -18.370 1.00 59.06 230 SER A C 1
ATOM 1839 O O . SER A 1 230 ? -8.139 6.230 -18.928 1.00 59.06 230 SER A O 1
#

Radius of gyration: 18.97 Å; chains: 1; bounding box: 44×36×52 Å

Secondary structure (DSSP, 8-state):
--HHHHHHHHHHHHHHHHHHHHHHHHSS---EEEEEETTHHHHHHGGGGG--SSPP-EEEEEEESPPP-HHHHGGGG-TTBS-EEEEE-TT--HHHHTTTT----HHHHHHHHHHS---HHHHHHHHHHS----SS-SSPPP-TTEEEEEEEESS-----TTT--HHHHHHHHHHHHH-TT--S-EEPPTGGGGSHHHHTTHHHHHHHHHHHHHHTTT--SPEEEEEPP-